Protein AF-A0A535Q1D6-F1 (afdb_monomer)

Radius of gyration: 23.81 Å; Cα contacts (8 Å, |Δi|>4): 200; chains: 1; bounding box: 74×42×80 Å

Foldseek 3Di:
DDDDDPPPPPPPDCVVVPLPPLFDDDPRLVVLVVVLCVLLVVLVVLLVVLLVLLLVLQLDAADDDLSVLAPNHHHPVRQVVCVVVVHHSNNSSVVVSVVLVVQLVVLLVVLVVLCVPPSRGSQSSLSSSLSNLQSSLACNHSLVSVCVVPVVSLVVSLVSNLVNVLSVLQCVQCPPRNDRVVPCSVVVSVVVSVVSVCVSPPVVPPD

Solvent-accessible surface area (backbone atoms only — not comparable to full-atom values): 11229 Å² total; per-residue (Å²): 139,85,81,85,82,78,77,80,73,76,72,75,62,71,76,74,71,64,66,71,87,46,68,44,60,74,68,55,31,53,51,52,51,51,53,46,49,67,51,49,53,56,47,52,48,42,26,63,66,7,41,66,50,32,45,55,52,37,60,38,65,32,71,61,71,72,53,47,54,30,67,85,38,30,39,63,67,55,50,50,51,41,44,75,73,72,46,54,55,64,57,51,26,50,49,54,52,49,52,51,50,51,52,37,47,54,36,29,50,52,12,50,51,37,35,76,76,34,55,44,28,54,54,44,35,49,52,14,48,38,37,46,40,35,66,44,36,37,76,38,34,26,34,38,45,38,19,76,76,37,68,85,38,37,64,59,42,45,50,45,28,49,51,33,53,52,40,50,54,46,48,71,49,20,62,89,79,67,48,57,79,62,66,67,54,54,53,55,50,52,53,47,48,66,55,47,52,49,52,67,74,38,80,85,50,100,107

pLDDT: mean 80.48, std 14.58, range [35.72, 95.81]

Nearest PDB structures (foldseek):
  2rld-assembly1_E  TM=4.464E-01  e=8.792E+00  Bacteroides thetaiotaomicron VPI-5482

Structure (mmCIF, N/CA/C/O backbone):
data_AF-A0A535Q1D6-F1
#
_entry.id   AF-A0A535Q1D6-F1
#
loop_
_atom_site.group_PDB
_atom_site.id
_atom_site.type_symbol
_atom_site.label_atom_id
_atom_site.label_alt_id
_atom_site.label_comp_id
_atom_site.label_asym_id
_atom_site.label_entity_id
_atom_site.label_seq_id
_atom_site.pdbx_PDB_ins_code
_atom_site.Cartn_x
_atom_site.Cartn_y
_atom_site.Cartn_z
_atom_site.occupancy
_atom_site.B_iso_or_equiv
_atom_site.auth_seq_id
_atom_site.auth_comp_id
_atom_site.auth_asym_id
_atom_site.auth_atom_id
_atom_site.pdbx_PDB_model_num
ATOM 1 N N . MET A 1 1 ? -52.198 -25.901 54.958 1.00 39.53 1 MET A N 1
ATOM 2 C CA . MET A 1 1 ? -50.839 -26.304 54.532 1.00 39.53 1 MET A CA 1
ATOM 3 C C . MET A 1 1 ? -50.486 -25.544 53.262 1.00 39.53 1 MET A C 1
ATOM 5 O O . MET A 1 1 ? -51.069 -25.831 52.229 1.00 39.53 1 MET A O 1
ATOM 9 N N . ARG A 1 2 ? -49.632 -24.514 53.347 1.00 35.72 2 ARG A N 1
ATOM 10 C CA . ARG A 1 2 ? -49.122 -23.779 52.177 1.00 35.72 2 ARG A CA 1
ATOM 11 C C . ARG A 1 2 ? -47.741 -24.346 51.850 1.00 35.72 2 ARG A C 1
ATOM 13 O O . ARG A 1 2 ? -46.862 -24.301 52.704 1.00 35.72 2 ARG A O 1
ATOM 20 N N . LEU A 1 3 ? -47.588 -24.925 50.664 1.00 46.72 3 LEU A N 1
ATOM 21 C CA . LEU A 1 3 ? -46.306 -25.415 50.161 1.00 46.72 3 LEU A CA 1
ATOM 22 C C . LEU A 1 3 ? -45.414 -24.210 49.803 1.00 46.72 3 LEU A C 1
ATOM 24 O O . LEU A 1 3 ? -45.906 -23.283 49.155 1.00 46.72 3 LEU A O 1
ATOM 28 N N . PRO A 1 4 ? -44.134 -24.182 50.207 1.00 45.09 4 PRO A N 1
ATOM 29 C CA . PRO A 1 4 ? -43.208 -23.140 49.785 1.00 45.09 4 PRO A CA 1
ATOM 30 C C . PRO A 1 4 ? -42.826 -23.341 48.311 1.00 45.09 4 PRO A C 1
ATOM 32 O O . PRO A 1 4 ? -42.280 -24.372 47.924 1.00 45.09 4 PRO A O 1
ATOM 35 N N . TYR A 1 5 ? -43.121 -22.336 47.488 1.00 49.84 5 TYR A N 1
ATOM 36 C CA . TYR A 1 5 ? -42.648 -22.223 46.111 1.00 49.84 5 TYR A CA 1
ATOM 37 C C . TYR A 1 5 ? -41.142 -21.934 46.138 1.00 49.84 5 TYR A C 1
ATOM 39 O O . TYR A 1 5 ? -40.721 -20.819 46.443 1.00 49.84 5 TYR A O 1
ATOM 47 N N . ILE A 1 6 ? -40.322 -22.949 45.862 1.00 48.28 6 ILE A N 1
ATOM 48 C CA . ILE A 1 6 ? -38.886 -22.773 45.634 1.00 48.28 6 ILE A CA 1
ATOM 49 C C . ILE A 1 6 ? -38.738 -22.187 44.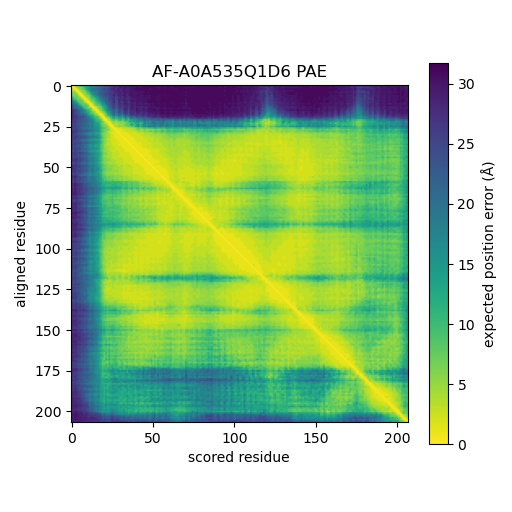231 1.00 48.28 6 ILE A C 1
ATOM 51 O O . ILE A 1 6 ? -38.771 -22.901 43.231 1.00 48.28 6 ILE A O 1
ATOM 55 N N . SER A 1 7 ? -38.590 -20.867 44.147 1.00 49.34 7 SER A N 1
ATOM 56 C CA . SER A 1 7 ? -38.107 -20.220 42.934 1.00 49.34 7 SER A CA 1
ATOM 57 C C . SER A 1 7 ? -36.648 -20.626 42.734 1.00 49.34 7 SER A C 1
ATOM 59 O O . SER A 1 7 ? -35.748 -20.066 43.364 1.00 49.34 7 SER A O 1
ATOM 61 N N . ILE A 1 8 ? -36.404 -21.610 41.868 1.00 48.59 8 ILE A N 1
ATOM 62 C CA . ILE A 1 8 ? -35.072 -21.862 41.315 1.00 48.59 8 ILE A CA 1
ATOM 63 C C . ILE A 1 8 ? -34.759 -20.661 40.426 1.00 48.59 8 ILE A C 1
ATOM 65 O O . ILE A 1 8 ? -35.096 -20.608 39.247 1.00 48.59 8 ILE A O 1
ATOM 69 N N . GLN A 1 9 ? -34.172 -19.638 41.037 1.00 50.81 9 GLN A N 1
ATOM 70 C CA . GLN A 1 9 ? -33.564 -18.533 40.330 1.00 50.81 9 GLN A CA 1
ATOM 71 C C . GLN A 1 9 ? -32.275 -19.092 39.735 1.00 50.81 9 GLN A C 1
ATOM 73 O O . GLN A 1 9 ? -31.227 -19.098 40.382 1.00 50.81 9 GLN A O 1
ATOM 78 N N . THR A 1 10 ? -32.365 -19.636 38.522 1.00 45.44 10 THR A N 1
ATOM 79 C CA . THR A 1 10 ? -31.196 -19.947 37.706 1.00 45.44 10 THR A CA 1
ATOM 80 C C . THR A 1 10 ? -30.452 -18.628 37.535 1.00 45.44 10 THR A C 1
ATOM 82 O O . THR A 1 10 ? -30.831 -17.784 36.723 1.00 45.44 10 THR A O 1
ATOM 85 N N . ARG A 1 11 ? -29.433 -18.389 38.368 1.00 42.91 11 ARG A N 1
ATOM 86 C CA . ARG A 1 11 ? -28.434 -17.362 38.095 1.00 42.91 11 ARG A CA 1
ATOM 87 C C . ARG A 1 11 ? -27.811 -17.791 36.779 1.00 42.91 11 ARG A C 1
ATOM 89 O O . ARG A 1 11 ? -26.987 -18.696 36.761 1.00 42.91 11 ARG A O 1
ATOM 96 N N . VAL A 1 12 ? -28.267 -17.200 35.680 1.00 50.97 12 VAL A N 1
ATOM 97 C CA . VAL A 1 12 ? -27.527 -17.233 34.425 1.00 50.97 12 VAL A CA 1
ATOM 98 C C . VAL A 1 12 ? -26.161 -16.665 34.783 1.00 50.97 12 VAL A C 1
ATOM 100 O O . VAL A 1 12 ? -26.052 -15.498 35.170 1.00 50.97 12 VAL A O 1
ATOM 103 N N . SER A 1 13 ? -25.162 -17.544 34.815 1.00 46.97 13 SER A N 1
ATOM 104 C CA . SER A 1 13 ? -23.804 -17.232 35.227 1.00 46.97 13 SER A CA 1
ATOM 105 C C . SER A 1 13 ? -23.315 -15.992 34.469 1.00 46.97 13 SER A C 1
ATOM 107 O O . SER A 1 13 ? -23.504 -15.917 33.252 1.00 46.97 13 SER A O 1
ATOM 109 N N . PRO A 1 14 ? -22.659 -15.024 35.134 1.00 48.75 14 PRO A N 1
ATOM 110 C CA . PRO A 1 14 ? -22.074 -13.855 34.473 1.00 48.75 14 PRO A CA 1
ATOM 111 C C . PRO A 1 14 ? -20.994 -14.218 33.445 1.00 48.75 14 PRO A C 1
ATOM 113 O O . PRO A 1 14 ? -20.521 -13.342 32.734 1.00 48.75 14 PRO A O 1
ATOM 116 N N . GLU A 1 15 ? -20.601 -15.490 33.356 1.00 45.47 15 GLU A N 1
ATOM 117 C CA . GLU A 1 15 ? -19.565 -15.980 32.450 1.00 45.47 15 GLU A CA 1
ATOM 118 C C . GLU A 1 15 ? -19.912 -15.817 30.963 1.00 45.47 15 GLU A C 1
ATOM 120 O O . GLU A 1 15 ? -18.998 -15.697 30.156 1.00 45.47 15 GLU A O 1
ATOM 125 N N . LEU A 1 16 ? -21.193 -15.676 30.588 1.00 45.97 16 LEU A N 1
ATOM 126 C CA . LEU A 1 16 ? -21.564 -15.310 29.210 1.00 45.97 16 LEU A CA 1
ATOM 127 C C . LEU A 1 16 ? -21.560 -13.790 28.941 1.00 45.97 16 LEU A C 1
ATOM 129 O O . LEU A 1 16 ? -21.694 -13.377 27.797 1.00 45.97 16 LEU A O 1
ATOM 133 N N . ARG A 1 17 ? -21.398 -12.935 29.966 1.00 43.19 17 ARG A N 1
ATOM 134 C CA . ARG A 1 17 ? -21.203 -11.472 29.801 1.00 43.19 17 ARG A CA 1
ATOM 135 C C . ARG A 1 17 ? -19.742 -11.097 29.522 1.00 43.19 17 ARG A C 1
ATOM 137 O O . ARG A 1 17 ? -19.404 -9.918 29.498 1.00 43.19 17 ARG A O 1
ATOM 144 N N . GLY A 1 18 ? -18.877 -12.097 29.357 1.00 39.41 18 GLY A N 1
ATOM 145 C CA . GLY A 1 18 ? -17.482 -11.938 28.959 1.00 39.41 18 GLY A CA 1
ATOM 146 C C . GLY A 1 18 ? -17.269 -11.859 27.448 1.00 39.41 18 GLY A C 1
ATOM 147 O O . GLY A 1 18 ? -16.116 -11.829 27.026 1.00 39.41 18 GLY A O 1
ATOM 148 N N . GLU A 1 19 ? -18.332 -11.826 26.637 1.00 47.41 19 GLU A N 1
ATOM 149 C CA . GLU A 1 19 ? -18.234 -11.397 25.242 1.00 47.41 19 GLU A CA 1
ATOM 150 C C . GLU A 1 19 ? -17.852 -9.913 25.281 1.00 47.41 19 GLU A C 1
ATOM 152 O O . GLU A 1 19 ? -18.656 -9.044 25.608 1.00 47.41 19 GLU A O 1
ATOM 157 N N . VAL A 1 20 ? -16.552 -9.661 25.147 1.00 55.47 20 VAL A N 1
ATOM 158 C CA . VAL A 1 20 ? -15.919 -8.345 25.209 1.00 55.47 20 VAL A CA 1
ATOM 159 C C . VAL A 1 20 ? -16.764 -7.366 24.396 1.00 55.47 20 VAL A C 1
ATOM 161 O O . VAL A 1 20 ? -16.861 -7.535 23.189 1.00 55.47 20 VAL A O 1
ATOM 164 N N . ASP A 1 21 ? -17.384 -6.369 25.041 1.00 60.16 21 ASP A N 1
ATOM 165 C CA . ASP A 1 21 ? -18.171 -5.323 24.372 1.00 60.16 21 ASP A CA 1
ATOM 166 C C . ASP A 1 21 ? -17.264 -4.543 23.397 1.00 60.16 21 ASP A C 1
ATOM 168 O O . ASP A 1 21 ? -16.683 -3.510 23.736 1.00 60.16 21 ASP A O 1
ATOM 172 N N . THR A 1 22 ? -17.099 -5.052 22.177 1.00 67.00 22 THR A N 1
ATOM 173 C CA . THR A 1 22 ? -16.402 -4.375 21.078 1.00 67.00 22 THR A CA 1
ATOM 174 C C . THR A 1 22 ? -17.363 -3.540 20.228 1.00 67.00 22 THR A C 1
ATOM 176 O O . THR A 1 22 ? -16.948 -2.878 19.274 1.00 67.00 22 THR A O 1
ATOM 179 N N . HIS A 1 23 ? -18.648 -3.519 20.590 1.00 77.44 23 HIS A N 1
ATOM 180 C CA . HIS A 1 23 ? -19.681 -2.829 19.835 1.00 77.44 23 HIS A CA 1
ATOM 181 C C . HIS A 1 23 ? -19.624 -1.302 20.009 1.00 77.44 23 HIS A C 1
ATOM 183 O O . HIS A 1 23 ? -19.894 -0.752 21.080 1.00 77.44 23 HIS A O 1
ATOM 189 N N . LEU A 1 24 ? -19.356 -0.592 18.916 1.00 80.19 24 LEU A N 1
ATOM 190 C CA . LEU A 1 24 ? -19.475 0.855 18.787 1.00 80.19 24 LEU A CA 1
ATOM 191 C C . LEU A 1 24 ? -20.949 1.250 18.639 1.00 80.19 24 LEU A C 1
ATOM 193 O O . LEU A 1 24 ? -21.685 0.694 17.824 1.00 80.19 24 LEU A O 1
ATOM 197 N N . ARG A 1 25 ? -21.395 2.262 19.393 1.00 81.81 25 ARG A N 1
ATOM 198 C CA . ARG A 1 25 ? -22.792 2.733 19.363 1.00 81.81 25 ARG A CA 1
ATOM 199 C C . ARG A 1 25 ? -22.904 4.221 19.035 1.00 81.81 25 ARG A C 1
ATOM 201 O O . ARG A 1 25 ? -22.073 5.040 19.430 1.00 81.81 25 ARG A O 1
ATOM 208 N N . GLY A 1 26 ? -23.977 4.578 18.325 1.00 85.19 26 GLY A N 1
ATOM 209 C CA . GLY A 1 26 ? -24.367 5.962 18.047 1.00 85.19 26 GLY A CA 1
ATOM 210 C C . GLY A 1 26 ? -23.298 6.762 17.295 1.00 85.19 26 GLY A C 1
ATOM 211 O O . GLY A 1 26 ? -22.911 6.414 16.183 1.00 85.19 26 GLY A O 1
ATOM 212 N N . ARG A 1 27 ? -22.823 7.855 17.904 1.00 87.44 27 ARG A N 1
ATOM 213 C CA . ARG A 1 27 ? -21.859 8.785 17.286 1.00 87.44 27 ARG A CA 1
ATOM 214 C C . ARG A 1 27 ? -20.481 8.157 17.046 1.00 87.44 27 ARG A C 1
ATOM 216 O O . ARG A 1 27 ? -19.849 8.481 16.049 1.00 87.44 27 ARG A O 1
ATOM 223 N N . TRP A 1 28 ? -20.043 7.235 17.905 1.00 84.75 28 TRP A N 1
ATOM 224 C CA . TRP A 1 28 ? -18.740 6.571 17.768 1.00 84.75 28 TRP A CA 1
ATOM 225 C C . TRP A 1 28 ? -18.664 5.665 16.537 1.00 84.75 28 TRP A C 1
ATOM 227 O O . TRP A 1 28 ? -17.652 5.665 15.845 1.00 84.75 28 TRP A O 1
ATOM 237 N N . LEU A 1 29 ? -19.759 4.972 16.210 1.00 86.12 29 LEU A N 1
ATOM 238 C CA . LEU A 1 29 ? -19.883 4.194 14.975 1.00 86.12 29 LEU A CA 1
ATOM 239 C C . LEU A 1 29 ? -19.719 5.088 13.737 1.00 86.12 29 LEU A C 1
ATOM 241 O O . LEU A 1 29 ? -19.006 4.745 12.798 1.00 86.12 29 LEU A O 1
ATOM 245 N N . LEU A 1 30 ? -20.380 6.249 13.737 1.00 87.06 30 LEU A N 1
ATOM 246 C CA . LEU A 1 30 ? -20.322 7.188 12.619 1.00 87.06 30 LEU A CA 1
ATOM 247 C C . LEU A 1 30 ? -18.902 7.734 12.429 1.00 87.06 30 LEU A C 1
ATOM 249 O O . LEU A 1 30 ? -18.401 7.741 11.309 1.00 87.06 30 LEU A O 1
ATOM 253 N N . ILE A 1 31 ? -18.238 8.124 13.522 1.00 89.06 31 ILE A N 1
ATOM 254 C CA . ILE A 1 31 ? -16.843 8.587 13.496 1.00 89.06 31 ILE A CA 1
ATOM 255 C C . ILE A 1 31 ? -15.925 7.487 12.954 1.00 89.06 31 ILE A C 1
ATOM 257 O O . ILE A 1 31 ? -15.132 7.758 12.056 1.00 89.06 31 ILE A O 1
ATOM 261 N N . ALA A 1 32 ? -16.064 6.248 13.435 1.00 87.56 32 ALA A N 1
ATOM 262 C CA . ALA A 1 32 ? -15.253 5.123 12.974 1.00 87.56 32 ALA A CA 1
ATOM 263 C C . ALA A 1 32 ? -15.448 4.842 11.477 1.00 87.56 32 ALA A C 1
ATOM 265 O O . ALA A 1 32 ? -14.472 4.643 10.759 1.00 87.56 32 ALA A O 1
ATOM 266 N N . ARG A 1 33 ? -16.687 4.897 10.973 1.00 89.56 33 ARG A N 1
ATOM 267 C CA . ARG A 1 33 ? -16.972 4.744 9.537 1.00 89.56 33 ARG A CA 1
ATOM 268 C C . ARG A 1 33 ? -16.388 5.880 8.701 1.00 89.56 33 ARG A C 1
ATOM 270 O O . ARG A 1 33 ? -15.828 5.615 7.643 1.00 89.56 33 ARG A O 1
ATOM 277 N N . ILE A 1 34 ? -16.500 7.127 9.160 1.00 91.81 34 ILE A N 1
ATOM 278 C CA . ILE A 1 34 ? -15.917 8.278 8.456 1.00 91.81 34 ILE A CA 1
ATOM 279 C C . ILE A 1 34 ? -14.394 8.149 8.416 1.00 91.81 34 ILE A C 1
ATOM 281 O O . ILE A 1 34 ? -13.810 8.300 7.349 1.00 91.81 34 ILE A O 1
ATOM 285 N N . ALA A 1 35 ? -13.762 7.816 9.544 1.00 90.00 35 ALA A N 1
ATOM 286 C CA . ALA A 1 35 ? -12.323 7.585 9.614 1.00 90.00 35 ALA A CA 1
ATOM 287 C C . ALA A 1 35 ? -11.891 6.433 8.693 1.00 90.00 35 ALA A C 1
ATOM 289 O O . ALA A 1 35 ? -10.917 6.568 7.959 1.00 90.00 35 ALA A O 1
ATOM 290 N N . TRP A 1 36 ? -12.654 5.337 8.667 1.00 92.94 36 TRP A N 1
ATOM 291 C CA . TRP A 1 36 ? -12.418 4.212 7.764 1.00 92.94 36 TRP A CA 1
ATOM 292 C C . TRP A 1 36 ? -12.444 4.654 6.297 1.00 92.94 36 TRP A C 1
ATOM 294 O O . TRP A 1 36 ? -11.490 4.405 5.566 1.00 92.94 36 TRP A O 1
ATOM 304 N N . VAL A 1 37 ? -13.485 5.381 5.872 1.00 92.38 37 VAL A N 1
ATOM 305 C CA . VAL A 1 37 ? -13.605 5.874 4.487 1.00 92.38 37 VAL A CA 1
ATOM 306 C C . VAL A 1 37 ? -12.485 6.862 4.159 1.00 92.38 37 VAL A C 1
ATOM 308 O O . VAL A 1 37 ? -11.890 6.778 3.085 1.00 92.38 37 VAL A O 1
ATOM 311 N N . ALA A 1 38 ? -12.161 7.761 5.091 1.00 91.44 38 ALA A N 1
ATOM 312 C CA . ALA A 1 38 ? -11.103 8.753 4.938 1.00 91.44 38 ALA A CA 1
ATOM 313 C C . ALA A 1 38 ? -9.703 8.133 4.808 1.00 91.44 38 ALA A C 1
ATOM 315 O O . ALA A 1 38 ? -8.821 8.779 4.255 1.00 91.44 38 ALA A O 1
ATOM 316 N N . LEU A 1 39 ? -9.494 6.902 5.283 1.00 87.88 39 LEU A N 1
ATOM 317 C CA . LEU A 1 39 ? -8.241 6.165 5.103 1.00 87.88 39 LEU A CA 1
ATOM 318 C C . LEU A 1 39 ? -8.267 5.297 3.840 1.00 87.88 39 LEU A C 1
ATOM 320 O O . LEU A 1 39 ? -7.327 5.327 3.051 1.00 87.88 39 LEU A O 1
ATOM 324 N N . VAL A 1 40 ? -9.362 4.571 3.602 1.00 90.69 40 VAL A N 1
ATOM 325 C CA . VAL A 1 40 ? -9.480 3.639 2.471 1.00 90.69 40 VAL A CA 1
ATOM 326 C C . VAL A 1 40 ? -9.483 4.355 1.125 1.00 90.69 40 VAL A C 1
ATOM 328 O O . VAL A 1 40 ? -8.791 3.924 0.203 1.00 90.69 40 VAL A O 1
ATOM 331 N N . VAL A 1 41 ? -10.250 5.441 0.990 1.00 92.44 41 VAL A N 1
ATOM 332 C CA . VAL A 1 41 ? -10.409 6.126 -0.301 1.00 92.44 41 VAL A CA 1
ATOM 333 C C . VAL A 1 41 ? -9.075 6.689 -0.806 1.00 92.44 41 VAL A C 1
ATOM 335 O O . VAL A 1 41 ? -8.735 6.407 -1.956 1.00 92.44 41 VAL A O 1
ATOM 338 N N . PRO A 1 42 ? -8.270 7.406 0.004 1.00 89.25 42 PRO A N 1
ATOM 339 C CA . PRO A 1 42 ? -6.947 7.841 -0.428 1.00 89.25 42 PRO A CA 1
ATOM 340 C C . PRO A 1 42 ? -6.004 6.682 -0.748 1.00 89.25 42 PRO A C 1
ATOM 342 O O . PRO A 1 42 ? -5.319 6.750 -1.763 1.00 89.25 42 PRO A O 1
ATOM 345 N N . THR A 1 43 ? -5.982 5.610 0.052 1.00 87.38 43 THR A N 1
ATOM 346 C CA . THR A 1 43 ? -5.106 4.456 -0.215 1.00 87.38 43 THR A CA 1
ATOM 347 C C . THR A 1 43 ? -5.436 3.795 -1.552 1.00 87.38 43 THR A C 1
ATOM 349 O O . THR A 1 43 ? -4.541 3.576 -2.368 1.00 87.38 43 THR A O 1
ATOM 352 N N . LEU A 1 44 ? -6.718 3.538 -1.827 1.00 91.31 44 LEU A N 1
ATOM 353 C CA . LEU A 1 44 ? -7.143 2.974 -3.109 1.00 91.31 44 LEU A CA 1
ATOM 354 C C . LEU A 1 44 ? -6.936 3.959 -4.267 1.00 91.31 44 LEU A C 1
ATOM 356 O O . LEU A 1 44 ? -6.549 3.544 -5.357 1.00 91.31 44 LEU A O 1
ATOM 360 N N . GLY A 1 45 ? -7.140 5.259 -4.040 1.00 91.50 45 GLY A N 1
ATOM 361 C CA . GLY A 1 45 ? -6.877 6.297 -5.036 1.00 91.50 45 GLY A CA 1
ATOM 362 C C . GLY A 1 45 ? -5.404 6.348 -5.445 1.00 91.50 45 GLY A C 1
ATOM 363 O O . GLY A 1 45 ? -5.094 6.297 -6.635 1.00 91.50 45 GLY A O 1
ATOM 364 N N . VAL A 1 46 ? -4.494 6.369 -4.468 1.00 89.38 46 VAL A N 1
ATOM 365 C CA . VAL A 1 46 ? -3.041 6.319 -4.696 1.00 89.38 46 VAL A CA 1
ATOM 366 C C . VAL A 1 46 ? -2.647 5.034 -5.409 1.00 89.38 46 VAL A C 1
ATOM 368 O O . VAL A 1 46 ? -1.874 5.085 -6.362 1.00 89.38 46 VAL A O 1
ATOM 371 N N . PHE A 1 47 ? -3.208 3.896 -5.000 1.00 90.19 47 PHE A N 1
ATOM 372 C CA . PHE A 1 47 ? -2.980 2.619 -5.665 1.00 90.19 47 PHE A CA 1
ATOM 373 C C . PHE A 1 47 ? -3.355 2.690 -7.152 1.00 90.19 47 PHE A C 1
ATOM 375 O O . PHE A 1 47 ? -2.514 2.410 -8.002 1.00 90.19 47 PHE A O 1
ATOM 382 N N . VAL A 1 48 ? -4.570 3.143 -7.478 1.00 93.19 48 VAL A N 1
ATOM 383 C CA . VAL A 1 48 ? -5.055 3.237 -8.867 1.00 93.19 48 VAL A CA 1
ATOM 384 C C . VAL A 1 48 ? -4.209 4.199 -9.706 1.00 93.19 48 VAL A C 1
ATOM 386 O O . VAL A 1 48 ? -3.865 3.875 -10.842 1.00 93.19 48 VAL A O 1
ATOM 389 N N . VAL A 1 49 ? -3.836 5.357 -9.155 1.00 92.62 49 VAL A N 1
ATOM 390 C CA . VAL A 1 49 ? -2.992 6.347 -9.849 1.00 92.62 49 VAL A CA 1
ATOM 391 C C . VAL A 1 49 ? -1.546 5.858 -10.002 1.00 92.62 49 VAL A C 1
ATOM 393 O O . VAL A 1 49 ? -0.899 6.150 -11.008 1.00 92.62 49 VAL A O 1
ATOM 396 N N . GLY A 1 50 ? -1.041 5.085 -9.041 1.00 90.19 50 GLY A N 1
ATOM 397 C CA . GLY A 1 50 ? 0.301 4.509 -9.064 1.00 90.19 50 GLY A CA 1
ATOM 398 C C . GLY A 1 50 ? 0.460 3.346 -10.046 1.00 90.19 50 GLY A C 1
ATOM 399 O O . GLY A 1 50 ? 1.561 3.126 -10.545 1.00 90.19 50 GLY A O 1
ATOM 400 N N . LEU A 1 51 ? -0.614 2.613 -10.373 1.00 93.25 51 LEU A N 1
ATOM 401 C CA . LEU A 1 51 ? -0.573 1.456 -11.284 1.00 93.25 51 LEU A CA 1
ATOM 402 C C . LEU A 1 51 ? 0.081 1.735 -12.652 1.00 93.25 51 LEU A C 1
ATOM 404 O O . LEU A 1 51 ? 0.961 0.962 -13.038 1.00 93.25 51 LEU A O 1
ATOM 408 N N . PRO A 1 52 ? -0.285 2.792 -13.409 1.00 94.38 52 PRO A N 1
ATOM 409 C CA . PRO A 1 52 ? 0.357 3.072 -14.693 1.00 94.38 52 PRO A CA 1
ATOM 410 C C . PRO A 1 52 ? 1.848 3.391 -14.545 1.00 94.38 52 PRO A C 1
ATOM 412 O O . PRO A 1 52 ? 2.644 2.996 -15.396 1.00 94.38 52 PRO A O 1
ATOM 415 N N . ILE A 1 53 ? 2.237 4.072 -13.466 1.00 93.19 53 ILE A N 1
ATOM 416 C CA . ILE A 1 53 ? 3.639 4.393 -13.180 1.00 93.19 53 ILE A CA 1
ATOM 417 C C . ILE A 1 53 ? 4.410 3.115 -12.867 1.00 93.19 53 ILE A C 1
ATOM 419 O O . ILE A 1 53 ? 5.460 2.866 -13.454 1.00 93.19 53 ILE A O 1
ATOM 423 N N . TYR A 1 54 ? 3.853 2.276 -12.002 1.00 92.56 54 TYR A N 1
ATOM 424 C CA . TYR A 1 54 ? 4.412 0.983 -11.641 1.00 92.56 54 TYR A CA 1
ATOM 425 C C . TYR A 1 54 ? 4.609 0.087 -12.868 1.00 92.56 54 TYR A C 1
ATOM 427 O O . TYR A 1 54 ? 5.702 -0.433 -13.086 1.00 92.56 54 TYR A O 1
ATOM 435 N N . PHE A 1 55 ? 3.603 0.000 -13.744 1.00 94.06 55 PHE A N 1
ATOM 436 C CA . PHE A 1 55 ? 3.706 -0.733 -15.006 1.00 94.06 55 PHE A CA 1
ATOM 437 C C . PHE A 1 55 ? 4.831 -0.203 -15.906 1.00 94.06 55 PHE A C 1
ATOM 439 O O . PHE A 1 55 ? 5.578 -0.991 -16.482 1.00 94.06 55 PHE A O 1
ATOM 446 N N . ARG A 1 56 ? 4.986 1.123 -16.019 1.00 93.69 56 ARG A N 1
ATOM 447 C CA . ARG A 1 56 ? 6.084 1.729 -16.790 1.00 93.69 56 ARG A CA 1
ATOM 448 C C . ARG A 1 56 ? 7.450 1.421 -16.185 1.00 93.69 56 ARG A C 1
ATOM 450 O O . ARG A 1 56 ? 8.365 1.109 -16.941 1.00 93.69 56 ARG A O 1
ATOM 457 N N . GLN A 1 57 ? 7.580 1.461 -14.861 1.00 91.62 57 GLN A N 1
ATOM 458 C CA . GLN A 1 57 ? 8.839 1.135 -14.187 1.00 91.62 57 GLN A CA 1
ATOM 459 C C . GLN A 1 57 ? 9.231 -0.336 -14.382 1.00 91.62 57 GLN A C 1
ATOM 461 O O . GLN A 1 57 ? 10.385 -0.623 -14.689 1.00 91.62 57 GLN A O 1
ATOM 466 N N . LEU A 1 58 ? 8.266 -1.259 -14.325 1.00 91.88 58 LEU A N 1
ATOM 467 C CA . LEU A 1 58 ? 8.468 -2.691 -14.598 1.00 91.88 58 LEU A CA 1
ATOM 468 C C . LEU A 1 58 ? 8.946 -2.991 -16.030 1.00 91.88 58 LEU A C 1
ATOM 470 O O . LEU A 1 58 ? 9.541 -4.039 -16.277 1.00 91.88 58 LEU A O 1
ATOM 474 N N . GLN A 1 59 ? 8.690 -2.090 -16.983 1.00 92.94 59 GLN A N 1
ATOM 475 C CA . GLN A 1 59 ? 9.158 -2.230 -18.365 1.00 92.94 59 GLN A CA 1
ATOM 476 C C . GLN A 1 59 ? 10.621 -1.818 -18.560 1.00 92.94 59 GLN A C 1
ATOM 478 O O . GLN A 1 59 ? 11.203 -2.105 -19.607 1.00 92.94 59 GLN A O 1
ATOM 483 N N . THR A 1 60 ? 11.215 -1.147 -17.577 1.00 91.06 60 THR A N 1
ATOM 484 C CA . THR A 1 60 ? 12.588 -0.644 -17.632 1.00 91.06 60 THR A CA 1
ATOM 485 C C . THR A 1 60 ? 13.482 -1.415 -16.674 1.00 91.06 60 THR A C 1
ATOM 487 O O . THR A 1 60 ? 13.045 -1.831 -15.606 1.00 91.06 60 THR A O 1
ATOM 490 N N . ALA A 1 61 ? 14.743 -1.634 -17.053 1.00 90.25 61 ALA A N 1
ATOM 491 C CA . ALA A 1 61 ? 15.694 -2.262 -16.147 1.00 90.25 61 ALA A CA 1
ATOM 492 C C . ALA A 1 61 ? 15.946 -1.333 -14.954 1.00 90.25 61 ALA A C 1
ATOM 494 O O . ALA A 1 61 ? 16.281 -0.161 -15.144 1.00 90.25 61 ALA A O 1
ATOM 495 N N . CYS A 1 62 ? 15.794 -1.850 -13.738 1.00 91.50 62 CYS A N 1
ATOM 496 C CA . CYS A 1 62 ? 16.033 -1.062 -12.538 1.00 91.50 62 CYS A CA 1
ATOM 497 C C . CYS A 1 62 ? 17.535 -0.768 -12.378 1.00 91.50 62 CYS A C 1
ATOM 499 O O . CYS A 1 62 ? 18.387 -1.625 -12.638 1.00 91.50 62 CYS A O 1
ATOM 501 N N . ILE A 1 63 ? 17.866 0.458 -11.961 1.00 88.12 63 ILE A N 1
ATOM 502 C CA . ILE A 1 63 ? 19.237 0.894 -11.669 1.00 88.12 63 ILE A CA 1
ATOM 503 C C . ILE A 1 63 ? 19.232 1.557 -10.289 1.00 88.12 63 ILE A C 1
ATOM 505 O O . ILE A 1 63 ? 18.514 2.528 -10.065 1.00 88.12 63 ILE A O 1
ATOM 509 N N . GLY A 1 64 ? 20.054 1.037 -9.374 1.00 85.75 64 GLY A N 1
ATOM 510 C CA . GLY A 1 64 ? 20.138 1.507 -7.989 1.00 85.75 64 GLY A CA 1
ATOM 511 C C . GLY A 1 64 ? 19.174 0.793 -7.035 1.00 85.75 64 GLY A C 1
ATOM 512 O O . GLY A 1 64 ? 18.225 0.136 -7.455 1.00 85.75 64 GLY A O 1
ATOM 513 N N . ALA A 1 65 ? 19.440 0.914 -5.731 1.00 82.75 65 ALA A N 1
ATOM 514 C CA . ALA A 1 65 ? 18.714 0.177 -4.694 1.00 82.75 65 ALA A CA 1
ATOM 515 C C . ALA A 1 65 ? 17.218 0.533 -4.639 1.00 82.75 65 ALA A C 1
ATOM 517 O O . ALA A 1 65 ? 16.392 -0.367 -4.563 1.00 82.75 65 ALA A O 1
ATOM 518 N N . ALA A 1 66 ? 16.869 1.820 -4.754 1.00 80.62 66 ALA A N 1
ATOM 519 C CA . ALA A 1 66 ? 15.480 2.274 -4.679 1.00 80.62 66 ALA A CA 1
ATOM 520 C C . ALA A 1 66 ? 14.624 1.700 -5.823 1.00 80.62 66 ALA A C 1
ATOM 522 O O . ALA A 1 66 ? 13.629 1.030 -5.579 1.00 80.62 66 ALA A O 1
ATOM 523 N N . ALA A 1 67 ? 15.038 1.887 -7.083 1.00 85.00 67 ALA A N 1
ATOM 524 C CA . ALA A 1 67 ? 14.284 1.387 -8.237 1.00 85.00 67 ALA A CA 1
ATOM 525 C C . ALA A 1 67 ? 14.200 -0.150 -8.273 1.00 85.00 67 ALA A C 1
ATOM 527 O O . ALA A 1 67 ? 13.254 -0.702 -8.829 1.00 85.00 67 ALA A O 1
ATOM 528 N N . CYS A 1 68 ? 15.187 -0.845 -7.698 1.00 89.06 68 CYS A N 1
ATOM 529 C CA . CYS A 1 68 ? 15.191 -2.303 -7.614 1.00 89.06 68 CYS A CA 1
ATOM 530 C C . CYS A 1 68 ? 14.475 -2.866 -6.373 1.00 89.06 68 CYS A C 1
ATOM 532 O O . CYS A 1 68 ? 14.344 -4.085 -6.296 1.00 89.06 68 CYS A O 1
ATOM 534 N N . SER A 1 69 ? 14.009 -2.040 -5.423 1.00 87.94 69 SER A N 1
ATOM 535 C CA . SER A 1 69 ? 13.167 -2.530 -4.313 1.00 87.94 69 SER A CA 1
ATOM 536 C C . SER A 1 69 ? 11.722 -2.761 -4.752 1.00 87.94 69 SER A C 1
ATOM 538 O O . SER A 1 69 ? 11.035 -3.588 -4.163 1.00 87.94 69 SER A O 1
ATOM 540 N N . LEU A 1 70 ? 11.280 -2.096 -5.828 1.00 89.38 70 LEU A N 1
ATOM 541 C CA . LEU A 1 70 ? 9.953 -2.288 -6.407 1.00 89.38 70 LEU A CA 1
ATOM 542 C C . LEU A 1 70 ? 9.668 -3.766 -6.667 1.00 89.38 70 LEU A C 1
ATOM 544 O O . LEU A 1 70 ? 10.449 -4.478 -7.303 1.00 89.38 70 LEU A O 1
ATOM 548 N N . ASN A 1 71 ? 8.501 -4.217 -6.215 1.00 89.31 71 ASN A N 1
ATOM 549 C CA . ASN A 1 71 ? 8.123 -5.614 -6.327 1.00 89.31 71 ASN A CA 1
ATOM 550 C C . ASN A 1 71 ? 8.072 -6.013 -7.811 1.00 89.31 71 ASN A C 1
ATOM 552 O O . ASN A 1 71 ? 7.449 -5.329 -8.621 1.00 89.31 71 ASN A O 1
ATOM 556 N N . GLY A 1 72 ? 8.762 -7.087 -8.188 1.00 88.25 72 GLY A N 1
ATOM 557 C CA . GLY A 1 72 ? 8.839 -7.540 -9.577 1.00 88.25 72 GLY A CA 1
ATOM 558 C C . GLY A 1 72 ? 9.748 -6.711 -10.493 1.00 88.25 72 GLY A C 1
ATOM 559 O O . GLY A 1 72 ? 9.813 -7.012 -11.683 1.00 88.25 72 GLY A O 1
ATOM 560 N N . ALA A 1 73 ? 10.467 -5.698 -9.998 1.00 91.00 73 ALA A N 1
ATOM 561 C CA . ALA A 1 73 ? 11.462 -4.999 -10.808 1.00 91.00 73 ALA A CA 1
ATOM 562 C C . ALA A 1 73 ? 12.619 -5.938 -11.194 1.00 91.00 73 ALA A C 1
ATOM 564 O O . ALA A 1 73 ? 13.122 -6.719 -10.386 1.00 91.00 73 ALA A O 1
ATOM 565 N N . LEU A 1 74 ? 13.053 -5.856 -12.453 1.00 91.44 74 LEU A N 1
ATOM 566 C CA . LEU A 1 74 ? 14.147 -6.663 -12.989 1.00 91.44 74 LEU A CA 1
ATOM 567 C C . LEU A 1 74 ? 15.385 -5.792 -13.186 1.00 91.44 74 LEU A C 1
ATOM 569 O O . LEU A 1 74 ? 15.336 -4.749 -13.840 1.00 91.44 74 LEU A O 1
ATOM 573 N N . ASN A 1 75 ? 16.521 -6.256 -12.672 1.00 92.69 75 ASN A N 1
ATOM 574 C CA . ASN A 1 75 ? 17.816 -5.667 -12.991 1.00 92.69 75 ASN A CA 1
ATOM 575 C C . ASN A 1 75 ? 18.211 -5.989 -14.455 1.00 92.69 75 ASN A C 1
ATOM 577 O O . ASN A 1 75 ? 17.586 -6.834 -15.110 1.00 92.69 75 ASN A O 1
ATOM 581 N N . PRO A 1 76 ? 19.262 -5.354 -15.008 1.00 92.38 76 PRO A N 1
ATOM 582 C CA . PRO A 1 76 ? 19.637 -5.553 -16.408 1.00 92.38 76 PRO A CA 1
ATOM 583 C C . PRO A 1 76 ? 19.967 -7.010 -16.767 1.00 92.38 76 PRO A C 1
ATOM 585 O O . PRO A 1 76 ? 19.716 -7.444 -17.890 1.00 92.38 76 PRO A O 1
ATOM 588 N N . THR A 1 77 ? 20.524 -7.781 -15.830 1.00 91.69 77 THR A N 1
ATOM 589 C CA . THR A 1 77 ? 20.844 -9.200 -16.041 1.00 91.69 77 THR A CA 1
ATOM 590 C C . THR A 1 77 ? 19.586 -10.066 -16.059 1.00 91.69 77 THR A C 1
ATOM 592 O O . THR A 1 77 ? 19.435 -10.882 -16.968 1.00 91.69 77 THR A O 1
ATOM 595 N N . GLY A 1 78 ? 18.652 -9.845 -15.133 1.00 89.75 78 GLY A N 1
ATOM 596 C CA . GLY A 1 78 ? 17.355 -10.519 -15.080 1.00 89.75 78 GLY A CA 1
ATOM 597 C C . GLY A 1 78 ? 16.489 -10.217 -16.301 1.00 89.75 78 GLY A C 1
ATOM 598 O O . GLY A 1 78 ? 15.894 -11.127 -16.872 1.00 89.75 78 GLY A O 1
ATOM 599 N N . MET A 1 79 ? 16.489 -8.968 -16.774 1.00 92.75 79 MET A N 1
ATOM 600 C CA . MET A 1 79 ? 15.756 -8.583 -17.982 1.00 92.75 79 MET A CA 1
ATOM 601 C C . MET A 1 79 ? 16.309 -9.271 -19.242 1.00 92.75 79 MET A C 1
ATOM 603 O O . MET A 1 79 ? 15.533 -9.765 -20.059 1.00 92.75 79 MET A O 1
ATOM 607 N N . ARG A 1 80 ? 17.639 -9.377 -19.381 1.00 92.12 80 ARG A N 1
ATOM 608 C CA . ARG A 1 80 ? 18.266 -10.138 -20.481 1.00 92.12 80 ARG A CA 1
ATOM 609 C C . ARG A 1 80 ? 17.974 -11.633 -20.379 1.00 92.12 80 ARG A C 1
ATOM 611 O O . ARG A 1 80 ? 17.691 -12.261 -21.392 1.00 92.12 80 ARG A O 1
ATOM 618 N N . ALA A 1 81 ? 18.009 -12.202 -19.175 1.00 92.62 81 ALA A N 1
ATOM 619 C CA . ALA A 1 81 ? 17.667 -13.606 -18.960 1.00 92.62 81 ALA A CA 1
ATOM 620 C C . ALA A 1 81 ? 16.213 -13.903 -19.366 1.00 92.62 81 ALA A C 1
ATOM 622 O O . ALA A 1 81 ? 15.962 -14.880 -20.065 1.00 92.62 81 ALA A O 1
ATOM 623 N N . LEU A 1 82 ? 15.274 -13.023 -19.007 1.00 92.31 82 LEU A N 1
ATOM 624 C CA . LEU A 1 82 ? 13.868 -13.128 -19.401 1.00 92.31 82 LEU A CA 1
ATOM 625 C C . LEU A 1 82 ? 13.693 -13.097 -20.930 1.00 92.31 82 LEU A C 1
ATOM 627 O O . LEU A 1 82 ? 12.963 -13.916 -21.487 1.00 92.31 82 LEU A O 1
ATOM 631 N N . GLN A 1 83 ? 14.402 -12.193 -21.611 1.00 92.94 83 GLN A N 1
ATOM 632 C CA . GLN A 1 83 ? 14.394 -12.109 -23.075 1.00 92.94 83 GLN A CA 1
ATOM 633 C C . GLN A 1 83 ? 15.020 -13.346 -23.733 1.00 92.94 83 GLN A C 1
ATOM 635 O O . GLN A 1 83 ? 14.490 -13.839 -24.725 1.00 92.94 83 GLN A O 1
ATOM 640 N N . ASN A 1 84 ? 16.097 -13.892 -23.159 1.00 93.19 84 ASN A N 1
ATOM 641 C CA . ASN A 1 84 ? 16.726 -15.128 -23.638 1.00 93.19 84 ASN A CA 1
ATOM 642 C C . ASN A 1 84 ? 15.805 -16.350 -23.495 1.00 93.19 84 ASN A C 1
ATOM 644 O O . ASN A 1 84 ? 15.908 -17.288 -24.279 1.00 93.19 84 ASN A O 1
ATOM 648 N N . LEU A 1 85 ? 14.888 -16.331 -22.524 1.00 92.19 85 LEU A N 1
ATOM 649 C CA . LEU A 1 85 ? 13.833 -17.338 -22.366 1.00 92.19 85 LEU A CA 1
ATOM 650 C C . LEU A 1 85 ? 12.665 -17.145 -23.354 1.00 92.19 85 LEU A C 1
ATOM 652 O O . LEU A 1 85 ? 11.721 -17.930 -23.340 1.00 92.19 85 LEU A O 1
ATOM 656 N N . GLY A 1 86 ? 12.709 -16.114 -24.206 1.00 91.38 86 GLY A N 1
ATOM 657 C CA . GLY A 1 86 ? 11.676 -15.813 -25.200 1.00 91.38 86 GLY A CA 1
ATOM 658 C C . GLY A 1 86 ? 10.476 -15.033 -24.656 1.00 91.38 86 GLY A C 1
ATOM 659 O O . GLY A 1 86 ? 9.502 -14.829 -25.381 1.00 91.38 86 GLY A O 1
ATOM 660 N N . PHE A 1 87 ? 10.521 -14.571 -23.403 1.00 91.69 87 PHE A N 1
ATOM 661 C CA . PHE A 1 87 ? 9.444 -13.772 -22.824 1.00 91.69 87 PHE A CA 1
ATOM 662 C C . PHE A 1 87 ? 9.605 -12.288 -23.160 1.00 91.69 87 PHE A C 1
ATOM 664 O O . PHE A 1 87 ? 10.695 -11.716 -23.101 1.00 91.69 87 PHE A O 1
ATOM 671 N N . SER A 1 88 ? 8.486 -11.632 -23.473 1.00 93.62 88 SER A N 1
ATOM 672 C CA . SER A 1 88 ? 8.457 -10.179 -23.625 1.00 93.62 88 SER A CA 1
ATOM 673 C C . SER A 1 88 ? 8.447 -9.494 -22.256 1.00 93.62 88 SER A C 1
ATOM 675 O O . SER A 1 88 ? 7.738 -9.903 -21.334 1.00 93.62 88 SER A O 1
ATOM 677 N N . VAL A 1 89 ? 9.202 -8.402 -22.135 1.00 92.12 89 VAL A N 1
ATOM 678 C CA . VAL A 1 89 ? 9.246 -7.585 -20.910 1.00 92.12 89 VAL A CA 1
ATOM 679 C C . VAL A 1 89 ? 7.868 -6.990 -20.602 1.00 92.12 89 VAL A C 1
ATOM 681 O O . VAL A 1 89 ? 7.442 -6.958 -19.451 1.00 92.12 89 VAL A O 1
ATOM 684 N N . SER A 1 90 ? 7.130 -6.573 -21.635 1.00 92.25 90 SER A N 1
ATOM 685 C CA . SER A 1 90 ? 5.766 -6.059 -21.492 1.00 92.25 90 SER A CA 1
ATOM 686 C C . SER A 1 90 ? 4.785 -7.122 -20.995 1.00 92.25 90 SER A C 1
ATOM 688 O O . SER A 1 90 ? 3.940 -6.804 -20.162 1.00 92.25 90 SER A O 1
ATOM 690 N N . GLY A 1 91 ? 4.905 -8.371 -21.462 1.00 92.44 91 GLY A N 1
ATOM 691 C CA . GLY A 1 91 ? 4.086 -9.489 -20.995 1.00 92.44 91 GLY A CA 1
ATOM 692 C C . GLY A 1 91 ? 4.348 -9.820 -19.528 1.00 92.44 91 GLY A C 1
ATOM 693 O O . GLY A 1 91 ? 3.402 -9.976 -18.760 1.00 92.44 91 GLY A O 1
ATOM 694 N N . TYR A 1 92 ? 5.619 -9.837 -19.120 1.00 92.81 92 TYR A N 1
ATOM 695 C CA . TYR A 1 92 ? 5.994 -9.998 -17.715 1.00 92.81 92 TYR A CA 1
ATOM 696 C C . TYR A 1 92 ? 5.449 -8.863 -16.840 1.00 92.81 92 TYR A C 1
ATOM 698 O O . TYR A 1 92 ? 4.785 -9.129 -15.842 1.00 92.81 92 TYR A O 1
ATOM 706 N N . ALA A 1 93 ? 5.646 -7.603 -17.243 1.00 93.88 93 ALA A N 1
ATOM 707 C CA . ALA A 1 93 ? 5.121 -6.451 -16.511 1.00 93.88 93 ALA A CA 1
ATOM 708 C C . ALA A 1 93 ? 3.588 -6.512 -16.378 1.00 93.88 93 ALA A C 1
ATOM 710 O O . ALA A 1 93 ? 3.051 -6.270 -15.299 1.00 93.88 93 ALA A O 1
ATOM 711 N N . ALA A 1 94 ? 2.878 -6.879 -17.450 1.00 94.25 94 ALA A N 1
ATOM 712 C CA . ALA A 1 94 ? 1.422 -7.009 -17.434 1.00 94.25 94 ALA A CA 1
ATOM 713 C C . ALA A 1 94 ? 0.962 -8.132 -16.500 1.00 94.25 94 ALA A C 1
ATOM 715 O O . ALA A 1 94 ? 0.019 -7.937 -15.739 1.00 94.25 94 ALA A O 1
ATOM 716 N N . TYR A 1 95 ? 1.647 -9.276 -16.521 1.00 94.06 95 TYR A N 1
ATOM 717 C CA . TYR A 1 95 ? 1.379 -10.393 -15.621 1.00 94.06 95 TYR A CA 1
ATOM 718 C C . TYR A 1 95 ? 1.588 -10.005 -14.152 1.00 94.06 95 TYR A C 1
ATOM 720 O O . TYR A 1 95 ? 0.696 -10.226 -13.334 1.00 94.06 95 TYR A O 1
ATOM 728 N N . THR A 1 96 ? 2.715 -9.368 -13.826 1.00 93.12 96 THR A N 1
ATOM 729 C CA . THR A 1 96 ? 3.019 -8.908 -12.463 1.00 93.12 96 THR A CA 1
ATOM 730 C C . THR A 1 96 ? 1.973 -7.912 -11.968 1.00 93.12 96 THR A C 1
ATOM 732 O O . THR A 1 96 ? 1.424 -8.089 -10.881 1.00 93.12 96 THR A O 1
ATOM 735 N N . VAL A 1 97 ? 1.624 -6.907 -12.780 1.00 94.38 97 VAL A N 1
ATOM 736 C CA . VAL A 1 97 ? 0.583 -5.929 -12.425 1.00 94.38 97 VAL A CA 1
ATOM 737 C C . VAL A 1 97 ? -0.784 -6.595 -12.280 1.00 94.38 97 VAL A C 1
ATOM 739 O O . VAL A 1 97 ? -1.505 -6.294 -11.332 1.00 94.38 97 VAL A O 1
ATOM 742 N N . ALA A 1 98 ? -1.146 -7.516 -13.176 1.00 94.88 98 ALA A N 1
ATOM 743 C CA . ALA A 1 98 ? -2.419 -8.225 -13.109 1.00 94.88 98 ALA A CA 1
ATOM 744 C C . ALA A 1 98 ? -2.531 -9.060 -11.829 1.00 94.88 98 ALA A C 1
ATOM 746 O O . ALA A 1 98 ? -3.543 -8.966 -11.135 1.00 94.88 98 ALA A O 1
ATOM 747 N N . LEU A 1 99 ? -1.491 -9.823 -11.478 1.00 93.88 99 LEU A N 1
ATOM 748 C CA . LEU A 1 99 ? -1.453 -10.561 -10.216 1.00 93.88 99 LEU A CA 1
ATOM 749 C C . LEU A 1 99 ? -1.588 -9.628 -9.018 1.00 93.88 99 LEU A C 1
ATOM 751 O O . LEU A 1 99 ? -2.393 -9.898 -8.127 1.00 93.88 99 LEU A O 1
ATOM 755 N N . TYR A 1 100 ? -0.854 -8.517 -9.022 1.00 92.81 100 TYR A N 1
ATOM 756 C CA . TYR A 1 100 ? -0.920 -7.533 -7.950 1.00 92.81 100 TYR A CA 1
ATOM 757 C C . TYR A 1 100 ? -2.347 -6.986 -7.791 1.00 92.81 100 TYR A C 1
ATOM 759 O O . TYR A 1 100 ? -2.900 -6.976 -6.694 1.00 92.81 100 TYR A O 1
ATOM 767 N N . VA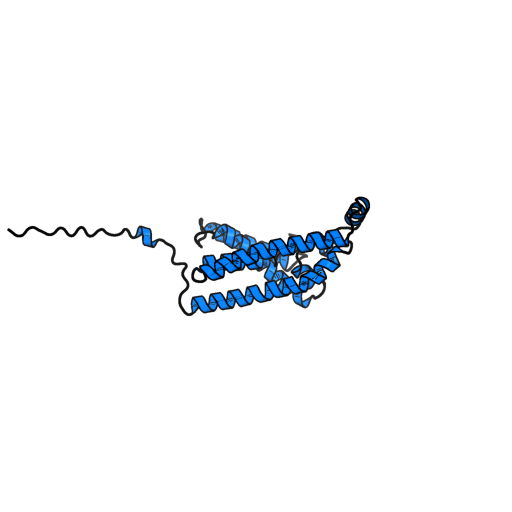L A 1 101 ? -3.001 -6.598 -8.890 1.00 94.31 101 VAL A N 1
ATOM 768 C CA . VAL A 1 101 ? -4.390 -6.113 -8.874 1.00 94.31 101 VAL A CA 1
ATOM 769 C C . VAL A 1 101 ? -5.357 -7.188 -8.381 1.00 94.31 101 VAL A C 1
ATOM 771 O O . VAL A 1 101 ? -6.214 -6.891 -7.551 1.00 94.31 101 VAL A O 1
ATOM 774 N N . VAL A 1 102 ? -5.226 -8.432 -8.845 1.00 95.81 102 VAL A N 1
ATOM 775 C CA . VAL A 1 102 ? -6.099 -9.536 -8.415 1.00 95.81 102 VAL A CA 1
ATOM 776 C C . VAL A 1 102 ? -5.974 -9.770 -6.912 1.00 95.81 102 VAL A C 1
ATOM 778 O O . VAL A 1 102 ? -6.993 -9.849 -6.225 1.00 95.81 102 VAL A O 1
ATOM 781 N N . VAL A 1 103 ? -4.750 -9.823 -6.382 1.00 93.06 103 VAL A N 1
ATOM 782 C CA . VAL A 1 103 ? -4.529 -9.991 -4.941 1.00 93.06 103 VAL A CA 1
ATOM 783 C C . VAL A 1 103 ? -5.095 -8.793 -4.172 1.00 93.06 103 VAL A C 1
ATOM 785 O O . VAL A 1 103 ? -5.885 -9.003 -3.250 1.00 93.06 103 VAL A O 1
ATOM 788 N N . SER A 1 104 ? -4.813 -7.552 -4.591 1.00 92.31 104 SER A N 1
ATOM 789 C CA . SER A 1 104 ? -5.413 -6.344 -3.998 1.00 92.31 104 SER A CA 1
ATOM 790 C C . SER A 1 104 ? -6.939 -6.427 -3.930 1.00 92.31 104 SER A C 1
ATOM 792 O O . SER A 1 104 ? -7.534 -6.091 -2.903 1.00 92.31 104 SER A O 1
ATOM 794 N N . LEU A 1 105 ? -7.584 -6.871 -5.012 1.00 94.25 105 LEU A N 1
ATOM 795 C CA . LEU A 1 105 ? -9.040 -6.969 -5.098 1.00 94.25 105 LEU A CA 1
ATOM 796 C C . LEU A 1 105 ? -9.593 -8.026 -4.149 1.00 94.25 105 LEU A C 1
ATOM 798 O O . LEU A 1 105 ? -10.561 -7.744 -3.452 1.00 94.25 105 LEU A O 1
ATOM 802 N N . VAL A 1 106 ? -8.979 -9.209 -4.076 1.00 95.31 106 VAL A N 1
ATOM 803 C CA . VAL A 1 106 ? -9.415 -10.272 -3.157 1.00 95.31 106 VAL A CA 1
ATOM 804 C C . VAL A 1 106 ? -9.399 -9.771 -1.711 1.00 95.31 106 VAL A C 1
ATOM 806 O O . VAL A 1 106 ? -10.412 -9.868 -1.018 1.00 95.31 106 VAL A O 1
ATOM 809 N N . TRP A 1 107 ? -8.292 -9.167 -1.275 1.00 90.88 107 TRP A N 1
ATOM 810 C CA . TRP A 1 107 ? -8.169 -8.619 0.080 1.00 90.88 107 TRP A CA 1
ATOM 811 C C . TRP A 1 107 ? -9.163 -7.478 0.332 1.00 90.88 107 TRP A C 1
ATOM 813 O O . TRP A 1 107 ? -9.842 -7.461 1.362 1.00 90.88 107 TRP A O 1
ATOM 823 N N . SER A 1 108 ? -9.328 -6.582 -0.644 1.00 92.94 108 SER A N 1
ATOM 824 C CA . SER A 1 108 ? -10.274 -5.464 -0.554 1.00 92.94 108 SER A CA 1
ATOM 825 C C . SER A 1 108 ? -11.727 -5.931 -0.475 1.00 92.94 108 SER A C 1
ATOM 827 O O . SER A 1 108 ? -12.501 -5.384 0.307 1.00 92.94 108 SER A O 1
ATOM 829 N N . ILE A 1 109 ? -12.107 -6.960 -1.239 1.00 94.00 109 ILE A N 1
ATOM 830 C CA . ILE A 1 109 ? -13.459 -7.536 -1.221 1.00 94.00 109 ILE A CA 1
ATOM 831 C C . ILE A 1 109 ? -13.749 -8.155 0.145 1.00 94.00 109 ILE A C 1
ATOM 833 O O . ILE A 1 109 ? -14.810 -7.898 0.714 1.00 94.00 109 ILE A O 1
ATOM 837 N N . ILE A 1 110 ? -12.811 -8.932 0.696 1.00 93.31 110 ILE A N 1
ATOM 838 C CA . ILE A 1 110 ? -12.968 -9.535 2.027 1.00 93.31 110 ILE A CA 1
ATOM 839 C C . ILE A 1 110 ? -13.109 -8.433 3.083 1.00 93.31 110 ILE A C 1
ATOM 841 O O . ILE A 1 110 ? -14.047 -8.460 3.883 1.00 93.31 110 ILE A O 1
ATOM 845 N N . GLY A 1 111 ? -12.230 -7.428 3.057 1.00 91.81 111 GLY A N 1
ATOM 846 C CA . GLY A 1 111 ? -12.288 -6.303 3.986 1.00 91.81 111 GLY A CA 1
ATOM 847 C C . GLY A 1 111 ? -13.600 -5.520 3.888 1.00 91.81 111 GLY A C 1
ATOM 848 O O . GLY A 1 111 ? -14.236 -5.253 4.910 1.00 91.81 111 GLY A O 1
ATOM 849 N N . LEU A 1 112 ? -14.066 -5.217 2.675 1.00 92.88 112 LEU A N 1
ATOM 850 C CA . LEU A 1 112 ? -15.339 -4.530 2.451 1.00 92.88 112 LEU A CA 1
ATOM 851 C C . LEU A 1 112 ? -16.535 -5.378 2.911 1.00 92.88 112 LEU A C 1
ATOM 853 O O . LEU A 1 112 ? -17.462 -4.852 3.524 1.00 92.88 112 LEU A O 1
ATOM 857 N N . MET A 1 113 ? -16.500 -6.695 2.691 1.00 92.06 113 MET A N 1
ATOM 858 C CA . MET A 1 113 ? -17.537 -7.605 3.181 1.00 92.06 113 MET A CA 1
ATOM 859 C C . MET A 1 113 ? -17.633 -7.568 4.712 1.00 92.06 113 MET A C 1
ATOM 861 O O . MET A 1 113 ? -18.740 -7.534 5.254 1.00 92.06 113 MET A O 1
ATOM 865 N N . ILE A 1 114 ? -16.497 -7.532 5.416 1.00 89.25 114 ILE A N 1
ATOM 866 C CA . ILE A 1 114 ? -16.467 -7.410 6.881 1.00 89.25 114 ILE A CA 1
ATOM 867 C C . ILE A 1 114 ? -17.054 -6.065 7.319 1.00 89.25 114 ILE A C 1
ATOM 869 O O . ILE A 1 114 ? -17.908 -6.045 8.206 1.00 89.25 114 ILE A O 1
ATOM 873 N N . PHE A 1 115 ? -16.679 -4.963 6.661 1.00 90.69 115 PHE A N 1
ATOM 874 C CA . PHE A 1 115 ? -17.252 -3.641 6.934 1.00 90.69 115 PHE A CA 1
ATOM 875 C C . PHE A 1 115 ? -18.777 -3.651 6.783 1.00 90.69 115 PHE A C 1
ATOM 877 O O . PHE A 1 115 ? -19.500 -3.227 7.683 1.00 90.69 115 PHE A O 1
ATOM 884 N N . CYS A 1 116 ? -19.290 -4.200 5.680 1.00 90.00 116 CYS A N 1
ATOM 885 C CA . CYS A 1 116 ? -20.726 -4.256 5.427 1.00 90.00 116 CYS A CA 1
ATOM 886 C C . CYS A 1 116 ? -21.481 -5.129 6.441 1.00 90.00 116 CYS A C 1
ATOM 888 O O . CYS A 1 116 ? -22.622 -4.810 6.772 1.00 90.00 116 CYS A O 1
ATOM 890 N N . ARG A 1 117 ? -20.875 -6.219 6.936 1.00 87.38 117 ARG A N 1
ATOM 891 C CA . ARG A 1 117 ? -21.550 -7.173 7.836 1.00 87.38 117 ARG A CA 1
ATOM 892 C C . ARG A 1 117 ? -21.413 -6.853 9.324 1.00 87.38 117 ARG A C 1
ATOM 894 O O . ARG A 1 117 ? -22.323 -7.197 10.070 1.00 87.38 117 ARG A O 1
ATOM 901 N N . ARG A 1 118 ? -20.296 -6.258 9.754 1.00 85.56 118 ARG A N 1
ATOM 902 C CA . ARG A 1 118 ? -19.941 -6.046 11.173 1.00 85.56 118 ARG A CA 1
ATOM 903 C C . ARG A 1 118 ? -19.284 -4.686 11.445 1.00 85.56 118 ARG A C 1
ATOM 905 O O . ARG A 1 118 ? -18.399 -4.561 12.280 1.00 85.56 118 ARG A O 1
ATOM 912 N N . SER A 1 119 ? -19.712 -3.627 10.755 1.00 82.88 119 SER A N 1
ATOM 913 C CA . SER A 1 119 ? -19.224 -2.259 11.047 1.00 82.88 119 SER A CA 1
ATOM 914 C C . SER A 1 119 ? -19.477 -1.768 12.481 1.00 82.88 119 SER A C 1
ATOM 916 O O . SER A 1 119 ? -18.942 -0.730 12.862 1.00 82.88 119 SER A O 1
ATOM 918 N N . ASP A 1 120 ? -20.335 -2.448 13.237 1.00 83.06 120 ASP A N 1
ATOM 919 C CA . ASP A 1 120 ? -20.639 -2.165 14.633 1.00 83.06 120 ASP A CA 1
ATOM 920 C C . ASP A 1 120 ? -19.593 -2.697 15.606 1.00 83.06 120 ASP A C 1
ATOM 922 O O . ASP A 1 120 ? -19.507 -2.169 16.703 1.00 83.06 120 ASP A O 1
ATOM 926 N N . ASP A 1 121 ? -18.759 -3.651 15.212 1.00 84.44 121 ASP A N 1
ATOM 927 C CA . ASP A 1 121 ? -17.652 -4.163 16.016 1.00 84.44 121 ASP A CA 1
ATOM 928 C C . ASP A 1 121 ? -16.350 -3.428 15.647 1.00 84.44 121 ASP A C 1
ATOM 930 O O . ASP A 1 121 ? -15.909 -3.457 14.493 1.00 84.44 121 ASP A O 1
ATOM 934 N N . TRP A 1 122 ? -15.720 -2.746 16.615 1.00 83.50 122 TRP A N 1
ATOM 935 C CA . TRP A 1 122 ? -14.499 -1.970 16.357 1.00 83.50 122 TRP A CA 1
ATOM 936 C C . TRP A 1 122 ? -13.345 -2.849 15.861 1.00 83.50 122 TRP A C 1
ATOM 938 O O . TRP A 1 122 ? -12.561 -2.397 15.024 1.00 83.50 122 TRP A O 1
ATOM 948 N N . MET A 1 123 ? -13.259 -4.100 16.331 1.00 83.00 123 MET A N 1
ATOM 949 C CA . MET A 1 123 ? -12.227 -5.042 15.902 1.00 83.00 123 MET A CA 1
ATOM 950 C C . MET A 1 123 ? -12.489 -5.476 14.462 1.00 83.00 123 MET 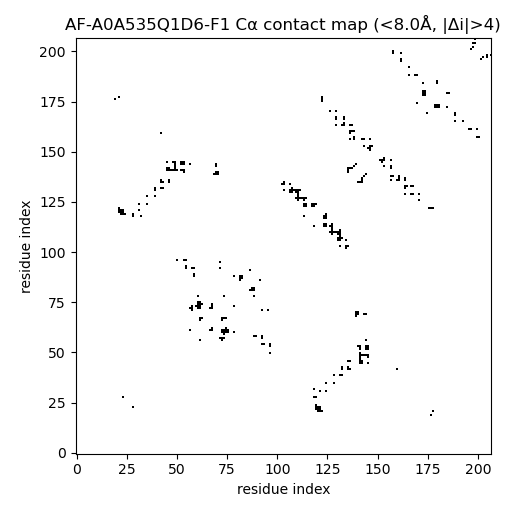A C 1
ATOM 952 O O . MET A 1 123 ? -11.595 -5.403 13.622 1.00 83.00 123 MET A O 1
ATOM 956 N N . ALA A 1 124 ? -13.728 -5.839 14.130 1.00 85.88 124 ALA A N 1
ATOM 957 C CA . ALA A 1 124 ? -14.093 -6.171 12.755 1.00 85.88 124 ALA A CA 1
ATOM 958 C C . ALA A 1 124 ? -13.827 -4.999 11.791 1.00 85.88 124 ALA A C 1
ATOM 960 O O . ALA A 1 124 ? -13.322 -5.206 10.685 1.00 85.88 124 ALA A O 1
ATOM 961 N N . LEU A 1 125 ? -14.105 -3.763 12.212 1.00 86.06 125 LEU A N 1
ATOM 962 C CA . LEU A 1 125 ? -13.834 -2.561 11.423 1.00 86.06 125 LEU A CA 1
ATOM 963 C C . LEU A 1 125 ? -12.326 -2.293 11.266 1.00 86.06 125 LEU A C 1
ATOM 965 O O . LEU A 1 125 ? -11.891 -1.903 10.181 1.00 86.06 125 LEU A O 1
ATOM 969 N N . PHE A 1 126 ? -11.523 -2.561 12.299 1.00 85.81 126 PHE A N 1
ATOM 970 C CA . PHE A 1 126 ? -10.061 -2.510 12.222 1.00 85.81 126 PHE A CA 1
ATOM 971 C C . PHE A 1 126 ? -9.497 -3.578 11.274 1.00 85.81 126 PHE A C 1
ATOM 973 O O . PHE A 1 126 ? -8.719 -3.250 10.382 1.00 85.81 126 PHE A O 1
ATOM 980 N N . VAL A 1 127 ? -9.933 -4.835 11.404 1.00 86.88 127 VAL A N 1
ATOM 981 C CA . VAL A 1 127 ? -9.542 -5.934 10.503 1.00 86.88 127 VAL A CA 1
ATOM 982 C C . VAL A 1 127 ? -9.922 -5.597 9.067 1.00 86.88 127 VAL A C 1
ATOM 984 O O . VAL A 1 127 ? -9.117 -5.755 8.157 1.00 86.88 127 VAL A O 1
ATOM 987 N N . SER A 1 128 ? -11.132 -5.082 8.859 1.00 90.56 128 SER A N 1
ATOM 988 C CA . SER A 1 128 ? -11.585 -4.609 7.556 1.00 90.56 128 SER A CA 1
ATOM 989 C C . SER A 1 128 ? -10.648 -3.545 6.976 1.00 90.56 128 SER A C 1
ATOM 991 O O . SER A 1 128 ? -10.189 -3.691 5.843 1.00 90.56 128 SER A O 1
ATOM 993 N N . LEU A 1 129 ? -10.332 -2.501 7.751 1.00 88.56 129 LEU A N 1
ATOM 994 C CA . LEU A 1 129 ? -9.416 -1.438 7.336 1.00 88.56 129 LEU A CA 1
ATOM 995 C C . LEU A 1 129 ? -8.038 -1.997 6.974 1.00 88.56 129 LEU A C 1
ATOM 997 O O . LEU A 1 129 ? -7.483 -1.653 5.930 1.00 88.56 129 LEU A O 1
ATOM 1001 N N . PHE A 1 130 ? -7.508 -2.875 7.824 1.00 88.38 130 PHE A N 1
ATOM 1002 C CA . PHE A 1 130 ? -6.236 -3.541 7.605 1.00 88.38 130 PHE A CA 1
ATOM 1003 C C . PHE A 1 130 ? -6.250 -4.323 6.291 1.00 88.38 130 PHE A C 1
ATOM 1005 O O . PHE A 1 130 ? -5.395 -4.091 5.448 1.00 88.38 130 PHE A O 1
ATOM 1012 N N . LEU A 1 131 ? -7.252 -5.172 6.054 1.00 89.25 131 LEU A N 1
ATOM 1013 C CA . LEU A 1 131 ? -7.331 -5.982 4.835 1.00 89.25 131 LEU A CA 1
ATOM 1014 C C . LEU A 1 131 ? -7.393 -5.128 3.562 1.00 89.25 131 LEU A C 1
ATOM 1016 O O . LEU A 1 131 ? -6.730 -5.450 2.579 1.00 89.25 131 LEU A O 1
ATOM 1020 N N . VAL A 1 132 ? -8.160 -4.034 3.579 1.00 91.56 132 VAL A N 1
ATOM 1021 C CA . VAL A 1 132 ? -8.296 -3.150 2.408 1.00 91.56 132 VAL A CA 1
ATOM 1022 C C . VAL A 1 132 ? -7.021 -2.347 2.148 1.00 91.56 132 VAL A C 1
ATOM 1024 O O . VAL A 1 132 ? -6.680 -2.099 0.994 1.00 91.56 132 VAL A O 1
ATOM 1027 N N . THR A 1 133 ? -6.310 -1.928 3.194 1.00 87.31 133 THR A N 1
ATOM 1028 C CA . THR A 1 133 ? -5.130 -1.058 3.048 1.00 87.31 133 THR A CA 1
ATOM 1029 C C . THR A 1 133 ? -3.812 -1.826 2.944 1.00 87.31 133 THR A C 1
ATOM 1031 O O . THR A 1 133 ? -2.874 -1.308 2.344 1.00 87.31 133 THR A O 1
ATOM 1034 N N . TYR A 1 134 ? -3.736 -3.057 3.463 1.00 87.06 134 TYR A N 1
ATOM 1035 C CA . TYR A 1 134 ? -2.488 -3.809 3.625 1.00 87.06 134 TYR A CA 1
ATOM 1036 C C . TYR A 1 134 ? -1.750 -4.041 2.311 1.00 87.06 134 TYR A C 1
ATOM 1038 O O . TYR A 1 134 ? -0.617 -3.597 2.144 1.00 87.06 134 TYR A O 1
ATOM 1046 N N . TYR A 1 135 ? -2.392 -4.736 1.373 1.00 87.12 135 TYR A N 1
ATOM 1047 C CA . TYR A 1 135 ? -1.726 -5.122 0.135 1.00 87.12 135 TYR A CA 1
ATOM 1048 C C . TYR A 1 135 ? -1.506 -3.923 -0.810 1.00 87.12 135 TYR A C 1
ATOM 1050 O O . TYR A 1 135 ? -0.383 -3.755 -1.279 1.00 87.12 135 TYR A O 1
ATOM 1058 N N . PRO A 1 136 ? -2.487 -3.019 -1.033 1.00 85.88 136 PRO A N 1
ATOM 1059 C CA . PRO A 1 136 ? -2.270 -1.817 -1.848 1.00 85.88 136 PRO A CA 1
ATOM 1060 C C . PRO A 1 136 ? -1.251 -0.820 -1.272 1.00 85.88 136 PRO A C 1
ATOM 1062 O O . PRO A 1 136 ? -0.662 -0.051 -2.032 1.00 85.88 136 PRO A O 1
ATOM 1065 N N . GLY A 1 137 ? -1.077 -0.797 0.054 1.00 80.94 137 GLY A N 1
ATOM 1066 C CA . GLY A 1 137 ? -0.224 0.150 0.777 1.00 80.94 137 GLY A CA 1
ATOM 1067 C C . GLY A 1 137 ? 1.160 -0.383 1.162 1.00 80.94 137 GLY A C 1
ATOM 1068 O O . GLY A 1 137 ? 1.828 0.240 1.983 1.00 80.94 137 GLY A O 1
ATOM 1069 N N . ILE A 1 138 ? 1.588 -1.529 0.623 1.0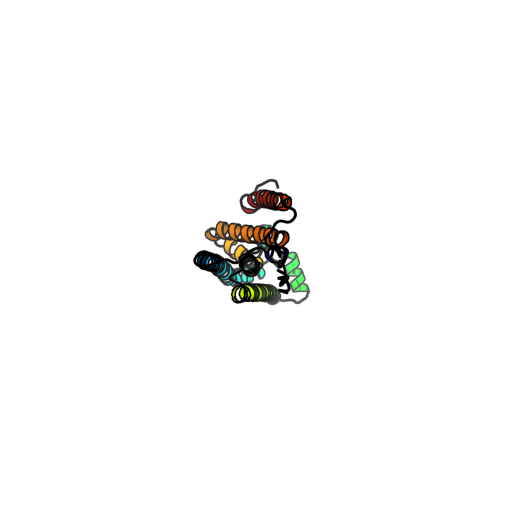0 81.19 138 ILE A N 1
ATOM 1070 C CA . ILE A 1 138 ? 2.909 -2.101 0.917 1.00 81.19 138 ILE A CA 1
ATOM 1071 C C . ILE A 1 138 ? 4.043 -1.269 0.279 1.00 81.19 138 ILE A C 1
ATOM 1073 O O . ILE A 1 138 ? 3.864 -0.669 -0.784 1.00 81.19 138 ILE A O 1
ATOM 1077 N N . GLN A 1 139 ? 5.224 -1.264 0.912 1.00 74.81 139 GLN A N 1
ATOM 1078 C CA . GLN A 1 139 ? 6.339 -0.344 0.613 1.00 74.81 139 GLN A CA 1
ATOM 1079 C C . GLN A 1 139 ? 6.964 -0.464 -0.778 1.00 74.81 139 GLN A C 1
ATOM 1081 O O . GLN A 1 139 ? 7.619 0.470 -1.208 1.00 74.81 139 GLN A O 1
ATOM 1086 N N . ASP A 1 140 ? 6.709 -1.543 -1.511 1.00 84.19 140 ASP A N 1
ATOM 1087 C CA . ASP A 1 140 ? 7.326 -1.793 -2.821 1.00 84.19 140 ASP A CA 1
ATOM 1088 C C . ASP A 1 140 ? 6.299 -1.810 -3.966 1.00 84.19 140 ASP A C 1
ATOM 1090 O O . ASP A 1 140 ? 6.548 -2.343 -5.051 1.00 84.19 140 ASP A O 1
ATOM 1094 N N . GLY A 1 141 ? 5.098 -1.294 -3.697 1.00 85.88 141 GLY A N 1
ATOM 1095 C CA . GLY A 1 141 ? 3.961 -1.328 -4.608 1.00 85.88 141 GLY A CA 1
ATOM 1096 C C . GLY A 1 141 ? 3.782 -0.073 -5.472 1.00 85.88 141 GLY A C 1
ATOM 1097 O O . GLY A 1 141 ? 4.643 0.809 -5.539 1.00 85.88 141 GLY A O 1
ATOM 1098 N N . PRO A 1 142 ? 2.605 0.065 -6.105 1.00 87.56 142 PRO A N 1
ATOM 1099 C CA . PRO A 1 142 ? 2.286 1.213 -6.952 1.00 87.56 142 PRO A CA 1
ATOM 1100 C C . PRO A 1 142 ? 2.334 2.570 -6.238 1.00 87.56 142 PRO A C 1
ATOM 1102 O O . PRO A 1 142 ? 2.700 3.574 -6.848 1.00 87.56 142 PRO A O 1
ATOM 1105 N N . ALA A 1 143 ? 2.010 2.604 -4.942 1.00 86.31 143 ALA A N 1
ATOM 1106 C CA . ALA A 1 143 ? 2.108 3.811 -4.123 1.00 86.31 143 ALA A CA 1
ATOM 1107 C C . ALA A 1 143 ? 3.559 4.309 -3.990 1.00 86.31 143 ALA A C 1
ATOM 1109 O O . ALA A 1 143 ? 3.816 5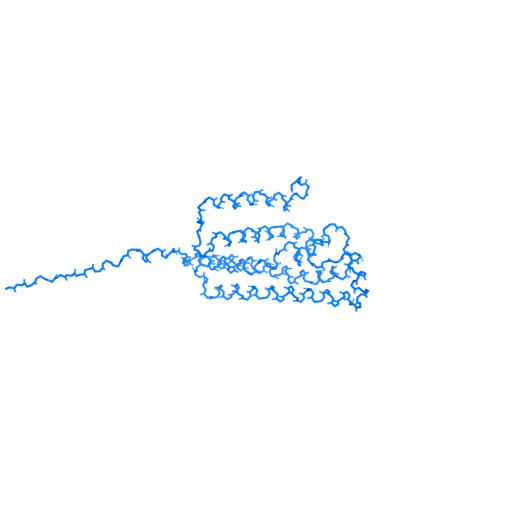.509 -4.074 1.00 86.31 143 ALA A O 1
ATOM 1110 N N . TYR A 1 144 ? 4.515 3.388 -3.854 1.00 86.75 144 TYR A N 1
ATOM 1111 C CA . TYR A 1 144 ? 5.939 3.711 -3.796 1.00 86.75 144 TYR A CA 1
ATOM 1112 C C . TYR A 1 144 ? 6.463 4.210 -5.143 1.00 86.75 144 TYR A C 1
ATOM 1114 O O . TYR A 1 144 ? 7.157 5.225 -5.210 1.00 86.75 144 TYR A O 1
ATOM 1122 N N . ALA A 1 145 ? 6.033 3.578 -6.238 1.00 87.25 145 ALA A N 1
ATOM 1123 C CA . ALA A 1 145 ? 6.365 4.031 -7.587 1.00 87.25 145 ALA A CA 1
ATOM 1124 C C . ALA A 1 145 ? 5.888 5.476 -7.853 1.00 87.25 145 ALA A C 1
ATOM 1126 O O . ALA A 1 145 ? 6.577 6.239 -8.532 1.00 87.25 145 ALA A O 1
ATOM 1127 N N . LEU A 1 146 ? 4.736 5.873 -7.293 1.00 86.94 146 LEU A N 1
ATOM 1128 C CA . LEU A 1 146 ? 4.235 7.250 -7.349 1.00 86.94 146 LEU A CA 1
ATOM 1129 C C . LEU A 1 146 ? 5.112 8.216 -6.530 1.00 86.94 146 LEU A C 1
ATOM 1131 O O . LEU A 1 146 ? 5.456 9.291 -7.025 1.00 86.94 146 LEU A O 1
ATOM 1135 N N . ALA A 1 147 ? 5.499 7.826 -5.312 1.00 86.69 147 ALA A N 1
ATOM 1136 C CA . ALA A 1 147 ? 6.353 8.622 -4.426 1.00 86.69 147 ALA A CA 1
ATOM 1137 C C . ALA A 1 147 ? 7.756 8.881 -5.006 1.00 86.69 147 ALA A C 1
ATOM 1139 O O . ALA A 1 147 ? 8.312 9.960 -4.808 1.00 86.69 147 ALA A O 1
ATOM 1140 N N . MET A 1 148 ? 8.297 7.939 -5.786 1.00 83.88 148 MET A N 1
ATOM 1141 C CA . MET A 1 148 ? 9.574 8.117 -6.491 1.00 83.88 148 MET A CA 1
ATOM 1142 C C . MET A 1 148 ? 9.558 9.249 -7.522 1.00 83.88 148 MET A C 1
ATOM 1144 O O . MET A 1 148 ? 10.581 9.890 -7.749 1.00 83.88 148 MET A O 1
ATOM 1148 N N . ILE A 1 149 ? 8.419 9.468 -8.183 1.00 86.94 149 ILE A N 1
ATOM 1149 C CA . ILE A 1 149 ? 8.283 10.503 -9.217 1.00 86.94 149 ILE A CA 1
ATOM 1150 C C . ILE A 1 149 ? 7.864 11.830 -8.590 1.00 86.94 149 ILE A C 1
ATOM 1152 O O . ILE A 1 149 ? 8.336 12.892 -8.997 1.00 86.94 149 ILE A O 1
ATOM 1156 N N . TYR A 1 150 ? 6.974 11.772 -7.600 1.00 86.44 150 TYR A N 1
ATOM 1157 C CA . TYR A 1 150 ? 6.403 12.949 -6.967 1.00 86.44 150 TYR A CA 1
ATOM 1158 C C . TYR A 1 150 ? 6.797 13.004 -5.487 1.00 86.44 150 TYR A C 1
ATOM 1160 O O . TYR A 1 150 ? 6.132 12.377 -4.661 1.00 86.44 150 TYR A O 1
ATOM 1168 N N . PRO A 1 151 ? 7.797 13.822 -5.107 1.00 82.81 151 PRO A N 1
ATOM 1169 C CA . PRO A 1 151 ? 8.287 13.881 -3.728 1.00 82.81 151 PRO A CA 1
ATOM 1170 C C . PRO A 1 151 ? 7.224 14.357 -2.726 1.00 82.81 151 PRO A C 1
ATOM 1172 O O . PRO A 1 151 ? 7.292 14.027 -1.547 1.00 82.81 151 PRO A O 1
ATOM 1175 N N . ALA A 1 152 ? 6.185 15.069 -3.183 1.00 85.44 152 ALA A N 1
ATOM 1176 C CA . ALA A 1 152 ? 5.028 15.421 -2.355 1.00 85.44 152 ALA A CA 1
ATOM 1177 C C . ALA A 1 152 ? 4.286 14.189 -1.789 1.00 85.44 152 ALA A C 1
ATOM 1179 O O . ALA A 1 152 ? 3.615 14.297 -0.765 1.00 85.44 152 ALA A O 1
ATOM 1180 N N . TRP A 1 153 ? 4.418 13.026 -2.438 1.00 81.75 153 TRP A N 1
ATOM 1181 C CA . TRP A 1 153 ? 3.817 11.758 -2.022 1.00 81.75 153 TRP A CA 1
ATOM 1182 C C . TRP A 1 153 ? 4.753 10.871 -1.195 1.00 81.75 153 TRP A C 1
ATOM 1184 O O . TRP A 1 153 ? 4.296 9.854 -0.680 1.00 81.75 153 TRP A O 1
ATOM 1194 N N . ASP A 1 154 ? 6.015 11.263 -0.995 1.00 81.31 154 ASP A N 1
ATOM 1195 C CA . ASP A 1 154 ? 6.976 10.499 -0.188 1.00 81.31 154 ASP A CA 1
ATOM 1196 C C . ASP A 1 154 ? 6.531 10.393 1.277 1.00 81.31 154 ASP A C 1
ATOM 1198 O O . ASP A 1 154 ? 6.402 9.300 1.829 1.00 81.31 154 ASP A O 1
ATOM 1202 N N . LEU A 1 155 ? 6.188 11.525 1.899 1.00 81.12 155 LEU A N 1
ATOM 1203 C CA . LEU A 1 155 ? 5.739 11.549 3.292 1.00 81.12 155 LEU A CA 1
ATOM 1204 C C . LEU A 1 155 ? 4.383 10.835 3.498 1.00 81.12 155 LEU A C 1
ATOM 1206 O O . LEU A 1 155 ? 4.296 10.000 4.403 1.00 81.12 155 LEU A O 1
ATOM 1210 N N . PRO A 1 156 ? 3.349 11.060 2.658 1.00 80.44 156 PRO A N 1
ATOM 1211 C CA . PRO A 1 156 ? 2.135 10.244 2.674 1.00 80.44 156 PRO A CA 1
ATOM 1212 C C . PRO A 1 156 ? 2.394 8.744 2.470 1.00 80.44 156 PRO A C 1
ATOM 1214 O O . PRO A 1 156 ? 1.799 7.928 3.174 1.00 80.44 156 PRO A O 1
ATOM 1217 N N . GLY A 1 157 ? 3.290 8.372 1.552 1.00 76.81 157 GLY A N 1
ATOM 1218 C CA . GLY A 1 157 ? 3.640 6.978 1.267 1.00 76.81 157 GLY A CA 1
ATOM 1219 C C . GLY A 1 157 ? 4.305 6.284 2.456 1.00 76.81 157 GLY A C 1
ATOM 1220 O O . GLY A 1 157 ? 3.884 5.192 2.846 1.00 76.81 157 GLY A O 1
ATOM 1221 N N . LYS A 1 158 ? 5.274 6.945 3.100 1.00 80.06 158 LYS A N 1
ATOM 1222 C CA . LYS A 1 158 ? 5.919 6.472 4.339 1.00 80.06 158 LYS A CA 1
ATOM 1223 C C . LYS A 1 158 ? 4.917 6.314 5.479 1.00 80.06 158 LYS A C 1
ATOM 1225 O O . LYS A 1 158 ? 4.930 5.304 6.182 1.00 80.06 158 LYS A O 1
ATOM 1230 N N . PHE A 1 159 ? 4.003 7.272 5.635 1.00 79.81 159 PHE A N 1
ATOM 1231 C CA . PHE A 1 159 ? 2.955 7.191 6.650 1.00 79.81 159 PHE A CA 1
ATOM 1232 C C . PHE A 1 159 ? 2.001 6.016 6.405 1.00 79.81 159 PHE A C 1
ATOM 1234 O O . PHE A 1 159 ? 1.734 5.249 7.328 1.00 79.81 159 PHE A O 1
ATOM 1241 N N . MET A 1 160 ? 1.522 5.834 5.168 1.00 77.06 160 MET A N 1
ATOM 1242 C CA . MET A 1 160 ? 0.677 4.689 4.803 1.00 77.06 160 MET A CA 1
ATOM 1243 C C . MET A 1 160 ? 1.395 3.365 5.058 1.00 77.06 160 MET A C 1
ATOM 1245 O O . MET A 1 160 ? 0.815 2.444 5.622 1.00 77.06 160 MET A O 1
ATOM 1249 N N . SER A 1 161 ? 2.674 3.297 4.714 1.00 77.19 161 SER A N 1
ATOM 1250 C CA . SER A 1 161 ? 3.496 2.106 4.891 1.00 77.19 161 SER A CA 1
ATOM 1251 C C . SER A 1 161 ? 3.694 1.731 6.359 1.00 77.19 161 SER A C 1
ATOM 1253 O O . SER A 1 161 ? 3.562 0.564 6.734 1.00 77.19 161 SER A O 1
ATOM 1255 N N . LEU A 1 162 ? 3.966 2.721 7.213 1.00 79.75 162 LEU A N 1
ATOM 1256 C CA . LEU A 1 162 ? 4.017 2.524 8.659 1.00 79.75 162 LEU A CA 1
ATOM 1257 C C . LEU A 1 162 ? 2.659 2.111 9.208 1.00 79.75 162 LEU A C 1
ATOM 1259 O O . LEU A 1 162 ? 2.586 1.162 9.984 1.00 79.75 162 LEU A O 1
ATOM 1263 N N . LEU A 1 163 ? 1.582 2.775 8.783 1.00 80.94 163 LEU A N 1
ATOM 1264 C CA . LEU A 1 163 ? 0.226 2.423 9.190 1.00 80.94 163 LEU A CA 1
ATOM 1265 C C . LEU A 1 163 ? -0.075 0.958 8.855 1.00 80.94 163 LEU A C 1
ATOM 1267 O O . LEU A 1 163 ? -0.594 0.242 9.705 1.00 80.94 163 LEU A O 1
ATOM 1271 N N . VAL A 1 164 ? 0.299 0.498 7.662 1.00 80.44 164 VAL A N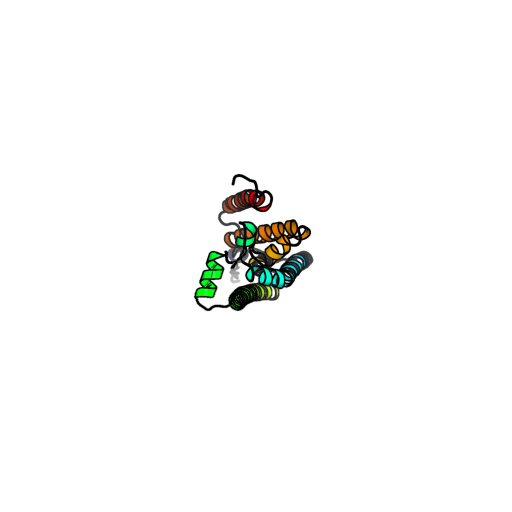 1
ATOM 1272 C CA . VAL A 1 164 ? 0.131 -0.886 7.203 1.00 80.44 164 VAL A CA 1
ATOM 1273 C C . VAL A 1 164 ? 0.930 -1.871 8.062 1.00 80.44 164 VAL A C 1
ATOM 1275 O O . VAL A 1 164 ? 0.365 -2.866 8.521 1.00 80.44 164 VAL A O 1
ATOM 1278 N N . LEU A 1 165 ? 2.208 -1.594 8.339 1.00 78.25 165 LEU A N 1
ATOM 1279 C CA . LEU A 1 165 ? 3.046 -2.472 9.168 1.00 78.25 165 LEU A CA 1
ATOM 1280 C C . LEU A 1 165 ? 2.564 -2.540 10.621 1.00 78.25 165 LEU A C 1
ATOM 1282 O O . LEU A 1 165 ? 2.493 -3.617 11.215 1.00 78.25 165 LEU A O 1
ATOM 1286 N N . VAL A 1 166 ? 2.204 -1.392 11.192 1.00 79.56 166 VAL A N 1
ATOM 1287 C CA . VAL A 1 166 ? 1.645 -1.313 12.544 1.00 79.56 166 VAL A CA 1
ATOM 1288 C C . VAL A 1 166 ? 0.310 -2.037 12.599 1.00 79.56 166 VAL A C 1
ATOM 1290 O O . VAL A 1 166 ? 0.061 -2.784 13.543 1.00 79.56 166 VAL A O 1
ATOM 1293 N N . SER A 1 167 ? -0.520 -1.881 11.569 1.00 78.69 167 SER A N 1
ATOM 1294 C CA . SER A 1 167 ? -1.799 -2.580 11.473 1.00 78.69 167 SER A CA 1
ATOM 1295 C C . SER A 1 167 ? -1.617 -4.093 11.342 1.00 78.69 167 SER A C 1
ATOM 1297 O O . SER A 1 167 ? -2.382 -4.828 11.954 1.00 78.69 167 SER A O 1
ATOM 1299 N N . LEU A 1 168 ? -0.582 -4.569 10.637 1.00 79.25 168 LEU A N 1
ATOM 1300 C CA . LEU A 1 168 ? -0.222 -5.993 10.586 1.00 79.25 168 LEU A CA 1
ATOM 1301 C C . LEU A 1 168 ? 0.163 -6.513 11.974 1.00 79.25 168 LEU A C 1
ATOM 1303 O O . LEU A 1 168 ? -0.348 -7.545 12.407 1.00 79.25 168 LEU A O 1
ATOM 1307 N N . GLY A 1 169 ? 1.034 -5.795 12.686 1.00 76.56 169 GLY A N 1
ATOM 1308 C CA . GLY A 1 169 ? 1.421 -6.160 14.049 1.00 76.56 169 GLY A CA 1
ATOM 1309 C C . GLY A 1 169 ? 0.215 -6.194 14.989 1.00 76.56 169 GLY A C 1
ATOM 1310 O O . GLY A 1 169 ? 0.008 -7.173 15.702 1.00 76.56 169 GLY A O 1
ATOM 1311 N N . LEU A 1 170 ? -0.626 -5.159 14.941 1.00 76.81 170 LEU A N 1
ATOM 1312 C CA . LEU A 1 170 ? -1.873 -5.093 15.701 1.00 76.81 170 LEU A CA 1
ATOM 1313 C C . LEU A 1 170 ? -2.808 -6.252 15.342 1.00 76.81 170 LEU A C 1
ATOM 1315 O O . LEU A 1 170 ? -3.328 -6.903 16.239 1.00 76.81 170 LEU A O 1
ATOM 1319 N N . PHE A 1 171 ? -2.992 -6.555 14.060 1.00 78.56 171 PHE A N 1
ATOM 1320 C CA . PHE A 1 171 ? -3.815 -7.677 13.622 1.00 78.56 171 PHE A CA 1
ATOM 1321 C C . PHE A 1 171 ? -3.316 -8.997 14.223 1.00 78.56 171 PHE A C 1
ATOM 1323 O O . PHE A 1 171 ? -4.098 -9.713 14.839 1.00 78.56 171 PHE A O 1
ATOM 1330 N N . LEU A 1 172 ? -2.014 -9.281 14.139 1.00 76.44 172 LEU A N 1
ATOM 1331 C CA . LEU A 1 172 ? -1.433 -10.513 14.684 1.00 76.44 172 LEU A CA 1
ATOM 1332 C C . LEU A 1 172 ? -1.550 -10.619 16.212 1.00 76.44 172 LEU A C 1
ATOM 1334 O O . LEU A 1 172 ? -1.678 -11.726 16.730 1.00 76.44 172 LEU A O 1
ATOM 1338 N N . TYR A 1 173 ? -1.506 -9.496 16.934 1.00 72.38 173 TYR A N 1
ATOM 1339 C CA . TYR A 1 173 ? -1.552 -9.494 18.400 1.00 72.38 173 TYR A CA 1
ATOM 1340 C C . TYR A 1 173 ? -2.947 -9.347 19.008 1.00 72.38 173 TYR A C 1
ATOM 1342 O O . TYR A 1 173 ? -3.145 -9.762 20.150 1.00 72.38 173 TYR A O 1
ATOM 1350 N N . LEU A 1 174 ? -3.884 -8.712 18.305 1.00 72.69 174 LEU A N 1
ATOM 1351 C CA . LEU A 1 174 ? -5.233 -8.474 18.813 1.00 72.69 174 LEU A CA 1
ATOM 1352 C C . LEU A 1 174 ? -6.260 -9.466 18.267 1.00 72.69 174 LEU A C 1
ATOM 1354 O O . LEU A 1 174 ? -7.324 -9.597 18.873 1.00 72.69 174 LEU A O 1
ATOM 1358 N N . PHE A 1 175 ? -6.005 -10.119 17.131 1.00 71.31 175 PHE A N 1
ATOM 1359 C CA . PHE A 1 175 ? -6.958 -11.073 16.575 1.00 71.31 175 PHE A CA 1
ATOM 1360 C C . PHE A 1 175 ? -7.063 -12.326 17.466 1.00 71.31 175 PHE A C 1
ATOM 1362 O O . PHE A 1 175 ? -6.025 -12.872 17.848 1.00 71.31 175 PHE A O 1
ATOM 1369 N N . PRO A 1 176 ? -8.279 -12.837 17.760 1.00 61.66 176 PRO A N 1
ATOM 1370 C CA . PRO A 1 176 ? -9.602 -12.335 17.352 1.00 61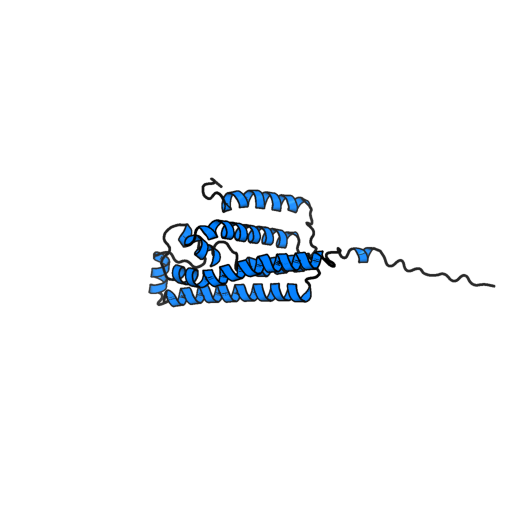.66 176 PRO A CA 1
ATOM 1371 C C . PRO A 1 176 ? -10.265 -11.346 18.337 1.00 61.66 176 PRO A C 1
ATOM 1373 O O . PRO A 1 176 ? -11.179 -10.629 17.939 1.00 61.66 176 PRO A O 1
ATOM 1376 N N . ASP A 1 177 ? -9.823 -11.283 19.596 1.00 64.38 177 ASP A N 1
ATOM 1377 C CA . ASP A 1 177 ? -10.608 -10.711 20.708 1.00 64.38 177 ASP A CA 1
ATOM 1378 C C . ASP A 1 177 ? -10.432 -9.196 20.952 1.00 64.38 177 ASP A C 1
ATOM 1380 O O . ASP A 1 177 ? -11.039 -8.629 21.865 1.00 64.38 177 ASP A O 1
ATOM 1384 N N . GLY A 1 178 ? -9.563 -8.508 20.207 1.00 64.69 178 GLY A N 1
ATOM 1385 C CA . GLY A 1 178 ? -9.285 -7.082 20.445 1.00 64.69 178 GLY A CA 1
ATOM 1386 C C . GLY A 1 178 ? -8.419 -6.783 21.649 1.00 64.69 178 GLY A C 1
ATOM 1387 O O . GLY A 1 178 ? -8.344 -5.634 22.087 1.00 64.69 178 GLY A O 1
ATOM 1388 N N . ARG A 1 179 ? -7.751 -7.796 22.194 1.00 67.44 179 ARG A N 1
ATOM 1389 C CA . ARG A 1 179 ? -6.994 -7.682 23.436 1.00 67.44 179 ARG A CA 1
ATOM 1390 C C . ARG A 1 179 ? -5.604 -8.270 23.265 1.00 67.44 179 ARG A C 1
ATOM 1392 O O . ARG A 1 179 ? -5.450 -9.381 22.784 1.00 67.44 179 ARG A O 1
ATOM 1399 N N . PHE A 1 180 ? -4.601 -7.543 23.747 1.00 64.75 180 PHE A N 1
ATOM 1400 C CA . PHE A 1 180 ? -3.243 -8.060 23.864 1.00 64.75 180 PHE A CA 1
ATOM 1401 C C . PHE A 1 180 ? -3.183 -9.124 24.965 1.00 64.75 180 PHE A C 1
ATOM 1403 O O . PHE A 1 180 ? -3.224 -8.801 26.160 1.00 64.75 180 PHE A O 1
ATOM 1410 N N . VAL A 1 181 ? -3.082 -10.391 24.567 1.00 63.94 181 VAL A N 1
ATOM 1411 C CA . VAL A 1 181 ? -2.896 -11.527 25.474 1.00 63.94 181 VAL A CA 1
ATOM 1412 C C . VAL A 1 181 ? -1.640 -12.279 25.034 1.00 63.94 181 VAL A C 1
ATOM 1414 O O . VAL A 1 181 ? -1.672 -12.917 23.987 1.00 63.94 181 VAL A O 1
ATOM 1417 N N . PRO A 1 182 ? -0.526 -12.220 25.788 1.00 69.38 182 PRO A N 1
ATOM 1418 C CA . PRO A 1 182 ? -0.298 -11.540 27.071 1.00 69.38 182 PRO A CA 1
ATOM 1419 C C . PRO A 1 182 ? 0.016 -10.035 26.929 1.00 69.38 182 PRO A C 1
ATOM 1421 O O . PRO A 1 182 ? 0.641 -9.619 25.967 1.00 69.38 182 PRO A O 1
ATOM 1424 N N . ARG A 1 183 ? -0.308 -9.210 27.938 1.00 70.12 183 ARG A N 1
ATOM 1425 C CA . ARG A 1 183 ? -0.177 -7.729 27.897 1.00 70.12 183 ARG A CA 1
ATOM 1426 C C . ARG A 1 183 ? 1.222 -7.180 27.572 1.00 70.12 183 ARG A C 1
ATOM 1428 O O . ARG A 1 183 ? 1.335 -6.031 27.154 1.00 70.12 183 ARG A O 1
ATOM 1435 N N . TRP A 1 184 ? 2.280 -7.968 27.771 1.00 74.38 184 TRP A N 1
ATOM 1436 C CA . TRP A 1 184 ? 3.651 -7.555 27.463 1.00 74.38 184 TRP A CA 1
ATOM 1437 C C . TRP A 1 184 ? 3.921 -7.461 25.952 1.00 74.38 184 TRP A C 1
ATOM 1439 O O . TRP A 1 184 ? 4.836 -6.748 25.555 1.00 74.38 184 TRP A O 1
ATOM 1449 N N . THR A 1 185 ? 3.102 -8.086 25.099 1.00 71.69 185 THR A N 1
ATOM 1450 C CA . THR A 1 185 ? 3.221 -7.961 23.634 1.00 71.69 185 THR A CA 1
ATOM 1451 C C . THR A 1 185 ? 2.937 -6.546 23.136 1.00 71.69 185 THR A C 1
ATOM 1453 O O . THR A 1 185 ? 3.443 -6.149 22.089 1.00 71.69 185 THR A O 1
ATOM 1456 N N . CYS A 1 186 ? 2.231 -5.733 23.928 1.00 72.50 186 CYS A N 1
ATOM 1457 C CA . CYS A 1 186 ? 2.107 -4.300 23.679 1.00 72.50 186 CYS A CA 1
ATOM 1458 C C . CYS A 1 186 ? 3.488 -3.617 23.647 1.00 72.50 186 CYS A C 1
ATOM 1460 O O . CYS A 1 186 ? 3.743 -2.787 22.779 1.00 72.50 186 CYS A O 1
ATOM 1462 N N . TRP A 1 187 ? 4.428 -4.028 24.510 1.00 76.25 187 TRP A N 1
ATOM 1463 C CA . TRP A 1 187 ? 5.800 -3.514 24.473 1.00 76.25 187 TRP A CA 1
ATOM 1464 C C . TRP A 1 187 ? 6.560 -3.969 23.233 1.00 76.25 187 TRP A C 1
ATOM 1466 O O . TRP A 1 187 ? 7.297 -3.166 22.677 1.00 76.25 187 TRP A O 1
ATOM 1476 N N . LEU A 1 188 ? 6.349 -5.198 22.749 1.00 73.50 188 LEU A N 1
ATOM 1477 C CA . LEU A 1 188 ? 6.927 -5.623 21.468 1.00 73.50 188 LEU A CA 1
ATOM 1478 C C . LEU A 1 188 ? 6.421 -4.762 20.311 1.00 73.50 188 LEU A C 1
ATOM 1480 O O . LEU A 1 188 ? 7.199 -4.409 19.432 1.00 73.50 188 LEU A O 1
ATOM 1484 N N . LEU A 1 189 ? 5.139 -4.394 20.325 1.00 75.19 189 LEU A N 1
ATOM 1485 C CA . LEU A 1 189 ? 4.561 -3.518 19.313 1.00 75.19 189 LEU A CA 1
ATOM 1486 C C . LEU A 1 189 ? 5.126 -2.095 19.407 1.00 75.19 189 LEU A C 1
ATOM 1488 O O . LEU A 1 189 ? 5.484 -1.517 18.388 1.00 75.19 189 LEU A O 1
ATOM 1492 N N . VAL A 1 190 ? 5.280 -1.554 20.618 1.00 77.31 190 VAL A N 1
ATOM 1493 C CA . VAL A 1 190 ? 5.903 -0.238 20.846 1.00 77.31 190 VAL A CA 1
ATOM 1494 C C . VAL A 1 190 ? 7.374 -0.236 20.425 1.00 77.31 190 VAL A C 1
ATOM 1496 O O . VAL A 1 190 ? 7.799 0.686 19.736 1.00 77.31 190 VAL A O 1
ATOM 1499 N N . VAL A 1 191 ? 8.139 -1.270 20.783 1.00 80.1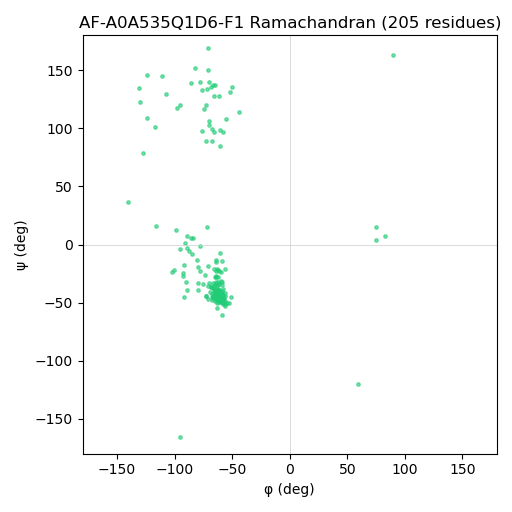2 191 VAL A N 1
ATOM 1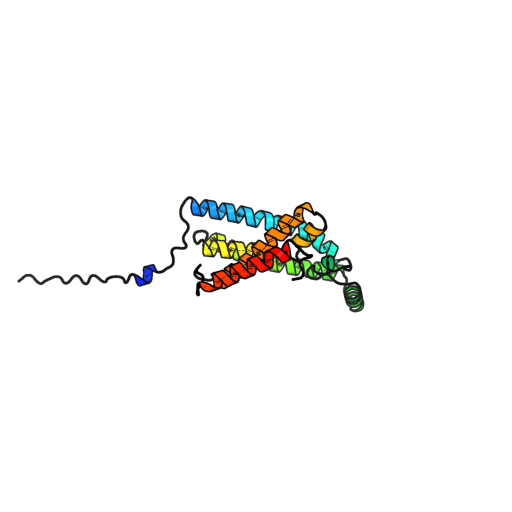500 C CA . VAL A 1 191 ? 9.542 -1.432 20.367 1.00 80.12 191 VAL A CA 1
ATOM 1501 C C . VAL A 1 191 ? 9.633 -1.590 18.851 1.00 80.12 191 VAL A C 1
ATOM 1503 O O . VAL A 1 191 ? 10.475 -0.955 18.228 1.00 80.12 191 VAL A O 1
ATOM 1506 N N . GLY A 1 192 ? 8.727 -2.359 18.243 1.00 72.88 192 GLY A N 1
ATOM 1507 C CA . GLY A 1 192 ? 8.618 -2.489 16.792 1.00 72.88 192 GLY A CA 1
ATOM 1508 C C . GLY A 1 192 ? 8.339 -1.149 16.111 1.00 72.88 192 GLY A C 1
ATOM 1509 O O . GLY A 1 192 ? 9.044 -0.788 15.180 1.00 72.88 192 GLY A O 1
ATOM 1510 N N . ILE A 1 193 ? 7.381 -0.359 16.605 1.00 77.19 193 ILE A N 1
ATOM 1511 C CA . ILE A 1 193 ? 7.118 0.998 16.095 1.00 77.19 193 ILE A CA 1
ATOM 1512 C C . ILE A 1 193 ? 8.355 1.886 16.249 1.00 77.19 193 ILE A C 1
ATOM 1514 O O . ILE A 1 193 ? 8.751 2.554 15.296 1.00 77.19 193 ILE A O 1
ATOM 1518 N N . ALA A 1 194 ? 8.980 1.878 17.428 1.00 78.62 194 ALA A N 1
ATOM 1519 C CA . ALA A 1 194 ? 10.175 2.667 17.712 1.00 78.62 194 ALA A CA 1
ATOM 1520 C C . ALA A 1 194 ? 11.364 2.275 16.821 1.00 78.62 194 ALA A C 1
ATOM 1522 O O . ALA A 1 194 ? 12.199 3.124 16.532 1.00 78.62 194 ALA A O 1
ATOM 1523 N N . TRP A 1 195 ? 11.415 1.024 16.361 1.00 74.50 195 TRP A N 1
ATOM 1524 C CA . TRP A 1 195 ? 12.395 0.530 15.396 1.00 74.50 195 TRP A CA 1
ATOM 1525 C C . TRP A 1 195 ? 12.043 0.906 13.948 1.00 74.50 195 TRP A C 1
ATOM 1527 O O . TRP A 1 195 ? 12.909 1.284 13.165 1.00 74.50 195 TRP A O 1
ATOM 1537 N N . LEU A 1 196 ? 10.760 0.854 13.584 1.00 71.25 196 LEU A N 1
ATOM 1538 C CA . LEU A 1 196 ? 10.285 1.105 12.220 1.00 71.25 196 LEU A CA 1
ATOM 1539 C C . LEU A 1 196 ? 10.288 2.585 11.831 1.00 71.25 196 LEU A C 1
ATOM 1541 O O . LEU A 1 196 ? 10.512 2.903 10.662 1.00 71.25 196 LEU A O 1
ATOM 1545 N N . VAL A 1 197 ? 10.026 3.486 12.781 1.00 76.00 197 VAL A N 1
ATOM 1546 C CA . VAL A 1 197 ? 9.990 4.936 12.533 1.00 76.00 197 VAL A CA 1
ATOM 1547 C C . VAL A 1 197 ? 11.347 5.461 12.029 1.00 76.00 197 VAL A C 1
ATOM 1549 O O . VAL A 1 197 ? 11.347 6.122 10.989 1.00 76.00 197 VAL A O 1
ATOM 1552 N N . PRO A 1 198 ? 12.494 5.144 12.667 1.00 73.12 198 PRO A N 1
ATOM 1553 C CA . PRO A 1 198 ? 13.817 5.484 12.152 1.00 73.12 198 PRO A CA 1
ATOM 1554 C C . PRO A 1 198 ? 14.051 4.981 10.728 1.00 73.12 198 PRO A C 1
ATOM 1556 O O . PRO A 1 198 ? 14.359 5.784 9.859 1.00 73.12 198 PRO A O 1
ATOM 1559 N N . ILE A 1 199 ? 13.791 3.699 10.464 1.00 67.88 199 ILE A N 1
ATOM 1560 C CA . ILE A 1 199 ? 14.043 3.070 9.157 1.00 67.88 199 ILE A CA 1
ATOM 1561 C C . ILE A 1 199 ? 13.217 3.722 8.038 1.00 67.88 199 ILE A C 1
ATOM 1563 O O . ILE A 1 199 ? 13.698 3.912 6.925 1.00 67.88 199 ILE A O 1
ATOM 1567 N N . ASN A 1 200 ? 11.964 4.088 8.322 1.00 67.44 200 ASN A N 1
ATOM 1568 C CA . ASN A 1 200 ? 11.066 4.653 7.311 1.00 67.44 200 ASN A CA 1
ATOM 1569 C C . ASN A 1 200 ? 11.317 6.141 7.037 1.00 67.44 200 ASN A C 1
ATOM 1571 O O . ASN A 1 200 ? 11.102 6.603 5.914 1.00 67.44 200 ASN A O 1
ATOM 1575 N N . PHE A 1 201 ? 11.730 6.909 8.048 1.00 71.25 201 PHE A N 1
ATOM 1576 C CA . PHE A 1 201 ? 11.898 8.360 7.922 1.00 71.25 201 PHE A CA 1
ATOM 1577 C C . PHE A 1 201 ? 13.354 8.809 7.764 1.00 71.25 201 PHE A C 1
ATOM 1579 O O . PHE A 1 201 ? 13.584 9.873 7.189 1.00 71.25 201 PHE A O 1
ATOM 1586 N N . PHE A 1 202 ? 14.321 8.009 8.212 1.00 69.31 202 PHE A N 1
ATOM 1587 C CA . PHE A 1 202 ? 15.750 8.319 8.209 1.00 69.31 202 PHE A CA 1
ATOM 1588 C C . PHE A 1 202 ? 16.538 7.184 7.533 1.00 69.31 202 PHE A C 1
ATOM 1590 O O . PHE A 1 202 ? 17.150 6.373 8.219 1.00 69.31 202 PHE A O 1
ATOM 1597 N N . PRO A 1 203 ? 16.560 7.117 6.190 1.00 59.00 203 PRO A N 1
ATOM 1598 C CA . PRO A 1 203 ? 17.253 6.052 5.458 1.00 59.00 203 PRO A CA 1
ATOM 1599 C C . PRO A 1 203 ? 18.785 6.029 5.653 1.00 59.00 203 PRO A C 1
ATOM 1601 O O . PRO A 1 203 ? 19.409 5.031 5.313 1.00 59.00 203 PRO A O 1
ATOM 1604 N N . ASP A 1 204 ? 19.385 7.084 6.223 1.00 56.69 204 ASP A N 1
ATOM 1605 C CA . ASP A 1 204 ? 20.806 7.134 6.614 1.00 56.69 204 ASP A CA 1
ATOM 1606 C C . ASP A 1 204 ? 21.058 6.643 8.057 1.00 56.69 204 ASP A C 1
ATOM 1608 O O . ASP A 1 204 ? 22.164 6.795 8.589 1.00 56.69 204 ASP A O 1
ATOM 1612 N N . SER A 1 205 ? 20.048 6.088 8.741 1.00 51.78 205 SER A N 1
ATOM 1613 C CA . SER A 1 205 ? 20.272 5.468 10.046 1.00 51.78 205 SER A CA 1
ATOM 1614 C C . SER A 1 205 ? 21.141 4.213 9.891 1.00 51.78 205 SER A C 1
ATOM 1616 O O . SER A 1 205 ? 20.892 3.414 8.994 1.00 51.78 205 SER A O 1
ATOM 1618 N N . PRO A 1 206 ? 22.134 3.978 10.768 1.00 51.75 206 PRO A N 1
ATOM 1619 C CA . PRO A 1 206 ? 23.039 2.826 10.676 1.00 51.75 206 PRO A CA 1
ATOM 1620 C C . PRO A 1 206 ? 22.383 1.474 11.037 1.00 51.75 206 PRO A C 1
ATOM 1622 O O . PRO A 1 206 ? 23.101 0.510 11.306 1.00 51.75 206 PRO A O 1
ATOM 1625 N N . PHE A 1 207 ? 21.049 1.412 11.088 1.00 43.16 207 PHE A N 1
ATOM 1626 C CA . PHE A 1 207 ? 20.240 0.272 11.524 1.00 43.16 207 PHE A CA 1
ATOM 1627 C C . PHE A 1 207 ? 19.239 -0.132 10.448 1.00 43.16 207 PHE A C 1
ATOM 1629 O O . PHE A 1 207 ? 18.646 0.790 9.842 1.00 43.16 207 PHE A O 1
#

Sequence (207 aa):
MRLPYISIQTRVSPELRGEVDTHLRGRWLLIARIAWVALVVPTLGVFVVGLPIYFRQLQTACIGAAACSLNGALNPTGMRALQNLGFSVSGYAAYTVALYVVVSLVWSIIGLMIFCRRSDDWMALFVSLFLVTYYPGIQDGPAYALAMIYPAWDLPGKFMSLLVLVSLGLFLYLFPDGRFVPRWTCWLLVVGIAWLVPINFFPDSPF

Mean predicted aligned error: 10.25 Å

Secondary structure (DSSP, 8-state):
-PPP---------GGGGGS---B--THHHHHHHHHHHHHHHHHHHHHHHHHHHHHHHHTS---SHHHHHSTT---HHHHHHHHHTT--HHHHHHHHHHHHHHHHHHHHHHHHHHHHHHTTBHHHHHHHHHHHHHTTT-TTSHHHHHHHH-GGGHHHHHHHHHHHHHHHHHHHHHTTTTS-SSTTHHHHHHHHHHHHHHHHH-TTS--